Protein AF-A0A6L5XZ09-F1 (afdb_monomer_lite)

Sequence (212 aa):
MKIEKLRIGKTYYLPQRGCPTSYTSGVLVEIVSKNKVILENKKGNRFSCNTNKLHKSPDKAVRGRKAQERVRHEMNVKKQKDRENLVDKGVQDKIKKLGHSTFATIEQNKYMVVGYKGVPQPRFDTLEELDKWADDELIKLEARRDEIRSKGYKYLKIEGKDGKITYYQNLNFIFTKFKIRCKSFKGDISEIPENELLNRNDVPEMKIEIAR

Foldseek 3Di:
DFPVPDDAQAKKKAQDVPHLLFIAIFGFHADPDRFKTWGAHPVRDIDMGTPVRIDNAGLVRHDDDVSSVVRVVVVVVVVLVVFQVQADPVLQVLQVLLADVWGWGADPCWIWIPPRFQDDIDTHNDNVVSSVVSVVSNVVVVVLVVVCVVLVQQKEWEQDPVRDIFMWGWDDQPSVNLETETEGDDDDPVPRDPSNYDYCSSSGRHDYHYDD

pLDDT: mean 91.24, std 4.76, range [66.75, 98.06]

Organism: NCBI:txid2606634

Structure (mmCIF, N/CA/C/O backbone):
data_AF-A0A6L5XZ09-F1
#
_entry.id   AF-A0A6L5XZ09-F1
#
loop_
_atom_site.group_PDB
_atom_site.id
_atom_site.type_symbol
_atom_site.label_atom_id
_atom_site.label_alt_id
_atom_site.label_comp_id
_atom_site.label_asym_id
_atom_site.label_entity_id
_atom_site.label_seq_id
_atom_site.pdbx_PDB_ins_code
_atom_site.Cartn_x
_atom_site.Cartn_y
_atom_site.Cartn_z
_atom_site.occupancy
_atom_site.B_iso_or_equiv
_atom_site.auth_seq_id
_atom_site.auth_comp_id
_atom_site.auth_asym_id
_atom_site.auth_atom_id
_atom_site.pdbx_PDB_model_num
ATOM 1 N N . MET A 1 1 ? -5.634 -7.718 32.226 1.00 73.31 1 MET A N 1
ATOM 2 C CA . MET A 1 1 ? -4.988 -6.385 32.309 1.00 73.31 1 MET A CA 1
ATOM 3 C C . MET A 1 1 ? -5.370 -5.742 33.642 1.00 73.31 1 MET A C 1
ATOM 5 O O . MET A 1 1 ? -6.480 -5.990 34.086 1.00 73.31 1 MET A O 1
ATOM 9 N N . LYS A 1 2 ? -4.496 -4.957 34.298 1.00 75.06 2 LYS A N 1
ATOM 10 C CA . LYS A 1 2 ? -4.858 -4.268 35.558 1.00 75.06 2 LYS A CA 1
ATOM 11 C C . LYS A 1 2 ? -5.943 -3.207 35.316 1.00 75.06 2 LYS A C 1
ATOM 13 O O . LYS A 1 2 ? -5.891 -2.526 34.290 1.00 75.06 2 LYS A O 1
ATOM 18 N N . ILE A 1 3 ? -6.873 -3.060 36.262 1.00 76.56 3 ILE A N 1
ATOM 19 C CA . ILE A 1 3 ? -8.030 -2.151 36.167 1.00 76.56 3 ILE A CA 1
ATOM 20 C C . ILE A 1 3 ? -7.626 -0.681 36.018 1.00 76.56 3 ILE A C 1
ATOM 22 O O . ILE A 1 3 ? -8.207 0.031 35.215 1.00 76.56 3 ILE A O 1
ATOM 26 N N . GLU A 1 4 ? -6.538 -0.270 36.669 1.00 77.69 4 GLU A N 1
ATOM 27 C CA . GLU A 1 4 ? -5.952 1.081 36.599 1.00 77.69 4 GLU A CA 1
ATOM 28 C C . GLU A 1 4 ? -5.556 1.501 35.173 1.00 77.69 4 GLU A C 1
ATOM 30 O O . GLU A 1 4 ? -5.398 2.678 34.869 1.00 77.69 4 GLU A O 1
ATOM 35 N N . LYS A 1 5 ? -5.369 0.529 34.270 1.00 84.56 5 LYS A N 1
ATOM 36 C CA . LYS A 1 5 ? -5.011 0.772 32.865 1.00 84.56 5 LYS A CA 1
ATOM 37 C C . LYS A 1 5 ? -6.235 0.837 31.945 1.00 84.56 5 LYS A C 1
ATOM 39 O O . LYS A 1 5 ? -6.060 1.008 30.731 1.00 84.56 5 LYS A O 1
ATOM 44 N N . LEU A 1 6 ? -7.439 0.642 32.485 1.00 87.88 6 LEU A N 1
ATOM 45 C CA . LEU A 1 6 ? -8.697 0.740 31.757 1.00 87.88 6 LEU A CA 1
ATOM 46 C C . LEU A 1 6 ? -9.181 2.191 31.714 1.00 87.88 6 LEU A C 1
ATOM 48 O O . LEU A 1 6 ? -9.042 2.933 32.678 1.00 87.88 6 LEU A O 1
ATOM 52 N N . ARG A 1 7 ? -9.734 2.600 30.572 1.00 91.88 7 ARG A N 1
ATOM 53 C CA . ARG A 1 7 ? -10.317 3.927 30.362 1.00 91.88 7 ARG A CA 1
ATOM 54 C C . ARG A 1 7 ? -11.667 3.766 29.677 1.00 91.88 7 ARG A C 1
ATOM 56 O O . ARG A 1 7 ? -11.739 3.126 28.626 1.00 91.88 7 ARG A O 1
ATOM 63 N N . ILE A 1 8 ? -12.711 4.332 30.277 1.00 93.19 8 ILE A N 1
ATOM 64 C CA . ILE A 1 8 ? -14.055 4.374 29.687 1.00 93.19 8 ILE A CA 1
ATOM 65 C C . ILE A 1 8 ? -13.981 5.096 28.332 1.00 93.19 8 ILE A C 1
ATOM 67 O O . ILE A 1 8 ? -13.147 5.981 28.128 1.00 93.19 8 ILE A O 1
ATOM 71 N N . GLY A 1 9 ? -14.777 4.643 27.365 1.00 91.69 9 GLY A N 1
ATOM 72 C CA . GLY A 1 9 ? -14.780 5.150 25.991 1.00 91.69 9 GLY A CA 1
ATOM 73 C C . GLY A 1 9 ? -13.663 4.595 25.096 1.00 91.69 9 GLY A C 1
ATOM 74 O O . GLY A 1 9 ? -13.640 4.877 23.900 1.00 91.69 9 GLY A O 1
ATOM 75 N N . LYS A 1 10 ? -12.733 3.779 25.618 1.00 94.62 10 LYS A N 1
ATOM 76 C CA . LYS A 1 10 ? -11.718 3.096 24.794 1.00 94.62 10 LYS A CA 1
ATOM 77 C C . LYS A 1 10 ? -12.172 1.704 24.364 1.00 94.62 10 LYS A C 1
ATOM 79 O O . LYS A 1 10 ? -12.855 0.994 25.098 1.00 94.62 10 LYS A O 1
ATOM 84 N N . THR A 1 11 ? -11.744 1.300 23.169 1.00 94.25 11 THR A N 1
ATOM 85 C CA . THR A 1 11 ? -11.977 -0.047 22.636 1.00 94.25 11 THR A CA 1
ATOM 86 C C . THR A 1 11 ? -10.987 -1.046 23.223 1.00 94.25 11 THR A C 1
ATOM 88 O O . THR A 1 11 ? -9.775 -0.819 23.199 1.00 94.25 11 THR A O 1
ATOM 91 N N . TYR A 1 12 ? -11.504 -2.180 23.687 1.00 95.06 12 TYR A N 1
ATOM 92 C CA . TYR A 1 12 ? -10.720 -3.320 24.151 1.00 95.06 12 TYR A CA 1
ATOM 93 C C . TYR A 1 12 ? -11.085 -4.587 23.384 1.00 95.06 12 TYR A C 1
ATOM 95 O O . TYR A 1 12 ? -12.175 -4.703 22.818 1.00 95.06 12 TYR A O 1
ATOM 103 N N . TYR A 1 13 ? -10.148 -5.532 23.376 1.00 94.44 13 TYR A N 1
ATOM 104 C CA . TYR A 1 13 ? -10.223 -6.776 22.617 1.00 94.44 13 TYR A CA 1
ATOM 105 C C . TYR A 1 13 ? -10.093 -7.977 23.545 1.00 94.44 13 TYR A C 1
ATOM 107 O O . TYR A 1 13 ? -9.345 -7.931 24.521 1.00 94.44 13 TYR A O 1
ATOM 115 N N . LEU A 1 14 ? -10.799 -9.056 23.232 1.00 93.25 14 LEU A N 1
ATOM 116 C CA . LEU A 1 14 ? -10.765 -10.309 23.981 1.00 93.25 14 LEU A CA 1
ATOM 117 C C . LEU A 1 14 ? -10.907 -11.505 23.028 1.00 93.25 14 LEU A C 1
ATOM 119 O O . LEU A 1 14 ? -11.487 -11.337 21.953 1.00 93.25 14 LEU A O 1
ATOM 123 N N . PRO A 1 15 ? -10.419 -12.701 23.400 1.00 91.81 15 PRO A N 1
ATOM 124 C CA . PRO A 1 15 ? -10.632 -13.900 22.599 1.00 91.81 15 PRO A CA 1
ATOM 125 C C . PRO A 1 15 ? -12.125 -14.165 22.38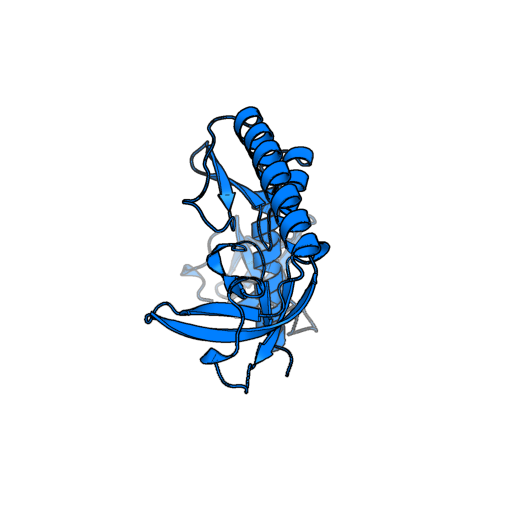7 1.00 91.81 15 PRO A C 1
ATOM 127 O O . PRO A 1 15 ? -12.922 -14.052 23.326 1.00 91.81 15 PRO A O 1
ATOM 130 N N . GLN A 1 16 ? -12.507 -14.555 21.172 1.00 90.88 16 GLN A N 1
ATOM 131 C CA . GLN A 1 16 ? -13.881 -14.955 20.889 1.00 90.88 16 GLN A CA 1
ATOM 132 C C . GLN A 1 16 ? -14.208 -16.255 21.641 1.00 90.88 16 GLN A C 1
ATOM 134 O O . GLN A 1 16 ? -13.414 -17.201 21.675 1.00 90.88 16 GLN A O 1
ATOM 139 N N . ARG A 1 17 ? -15.392 -16.322 22.260 1.00 85.75 17 ARG A N 1
ATOM 140 C CA . ARG A 1 17 ? -15.837 -17.519 22.991 1.00 85.75 17 ARG A CA 1
ATOM 141 C C . ARG A 1 17 ? -15.855 -18.725 22.043 1.00 85.75 17 ARG A C 1
ATOM 143 O O . ARG A 1 17 ? -16.433 -18.644 20.968 1.00 85.75 17 ARG A O 1
ATOM 150 N N . GLY A 1 18 ? -15.199 -19.817 22.439 1.00 85.44 18 GLY A N 1
ATOM 151 C CA . GLY A 1 18 ? -15.094 -21.040 21.632 1.00 85.44 18 GLY A CA 1
ATOM 152 C C . GLY A 1 18 ? -14.091 -20.981 20.471 1.00 85.44 18 GLY A C 1
ATOM 153 O O . GLY A 1 18 ? -13.805 -22.015 19.884 1.00 85.44 18 GLY A O 1
ATOM 154 N N . CYS A 1 19 ? -13.504 -19.818 20.162 1.00 88.06 19 CYS A N 1
ATOM 155 C CA . CYS A 1 19 ? -12.543 -19.664 19.069 1.00 88.06 19 CYS A CA 1
ATOM 156 C C . CYS A 1 19 ? -11.356 -18.789 19.510 1.00 88.06 19 CYS A C 1
ATOM 158 O O . CYS A 1 19 ? -11.344 -17.579 19.271 1.00 88.06 19 CYS A O 1
ATOM 160 N N . PRO A 1 20 ? -10.324 -19.372 20.152 1.00 86.12 20 PRO A N 1
ATOM 161 C CA . PRO A 1 20 ? -9.197 -18.610 20.693 1.00 86.12 20 PRO A CA 1
ATOM 162 C C . PRO A 1 20 ? -8.297 -18.002 19.606 1.00 86.12 20 PRO A C 1
ATOM 164 O O . PRO A 1 20 ? -7.438 -17.181 19.910 1.00 86.12 20 PRO A O 1
ATOM 167 N N . THR A 1 21 ? -8.471 -18.396 18.343 1.00 90.00 21 THR A N 1
ATOM 168 C CA . THR A 1 21 ? -7.776 -17.828 17.178 1.00 90.00 21 THR A CA 1
ATOM 169 C C . THR A 1 21 ? -8.488 -16.606 16.589 1.00 90.00 21 THR A C 1
ATOM 171 O O . THR A 1 21 ? -8.010 -16.050 15.601 1.00 90.00 21 THR A O 1
ATOM 174 N N . SER A 1 22 ? -9.629 -16.210 17.154 1.00 91.06 22 SER A N 1
ATOM 175 C CA . SER A 1 22 ? -10.426 -15.045 16.763 1.00 91.06 22 SER A CA 1
ATOM 176 C C . SER A 1 22 ? -10.633 -14.121 17.964 1.00 91.06 22 SER A C 1
ATOM 178 O O . SER A 1 22 ? -10.393 -14.509 19.112 1.00 91.06 22 SER A O 1
ATOM 180 N N . TYR A 1 23 ? -11.064 -12.890 17.711 1.00 93.50 23 TYR A N 1
ATOM 181 C CA . TYR A 1 23 ? -11.281 -11.888 18.746 1.00 93.50 23 TYR A CA 1
ATOM 182 C C . TYR A 1 23 ? -12.639 -11.201 18.605 1.00 93.50 23 TYR A C 1
ATOM 184 O O . TYR A 1 23 ? -13.186 -11.051 17.515 1.00 93.50 23 TYR A O 1
ATOM 192 N N . THR A 1 24 ? -13.139 -10.718 19.735 1.00 92.88 24 THR A N 1
ATOM 193 C CA . THR A 1 24 ? -14.254 -9.776 19.825 1.00 92.88 24 THR A CA 1
ATOM 194 C C . THR A 1 24 ? -13.721 -8.442 20.337 1.00 92.88 24 THR A C 1
ATOM 196 O O . THR A 1 24 ? -12.709 -8.389 21.040 1.00 92.88 24 THR A O 1
ATOM 199 N N . SER A 1 25 ? -14.395 -7.349 19.986 1.00 93.88 25 SER A N 1
ATOM 200 C CA . SER A 1 25 ? -14.074 -6.004 20.463 1.00 93.88 25 SER A CA 1
ATOM 201 C C . SER A 1 25 ? -15.305 -5.298 21.011 1.00 93.88 25 SER A C 1
ATOM 203 O O . SER A 1 25 ? -16.402 -5.489 20.482 1.00 93.88 25 SER A O 1
ATOM 205 N N . GLY A 1 26 ? -15.107 -4.413 21.981 1.00 94.94 26 GLY A N 1
ATOM 206 C CA . GLY A 1 26 ? -16.141 -3.489 22.436 1.00 94.94 26 GLY A CA 1
ATOM 207 C C . GLY A 1 26 ? -15.555 -2.251 23.104 1.00 94.94 26 GLY A C 1
ATOM 208 O O . GLY A 1 26 ? -14.392 -2.250 23.517 1.00 94.94 26 GLY A O 1
ATOM 209 N N . VAL A 1 27 ? -16.347 -1.185 23.163 1.00 96.56 27 VAL A N 1
ATOM 210 C CA . VAL A 1 27 ? -16.020 0.044 23.890 1.00 96.56 27 VAL A CA 1
ATOM 211 C C . VAL A 1 27 ? -16.327 -0.179 25.365 1.00 96.56 27 VAL A C 1
ATOM 213 O O . VAL A 1 27 ? -17.399 -0.671 25.701 1.00 96.56 27 VAL A O 1
ATOM 216 N N . LEU A 1 28 ? -15.383 0.144 26.248 1.00 95.50 28 LEU A N 1
ATOM 217 C CA . LEU A 1 28 ? -15.609 0.067 27.688 1.00 95.50 28 LEU A CA 1
ATOM 218 C C . LEU A 1 28 ? -16.594 1.149 28.118 1.00 95.50 28 LEU A C 1
ATOM 220 O O . LEU A 1 28 ? -16.276 2.330 28.000 1.00 95.50 28 LEU A O 1
ATOM 224 N N . VAL A 1 29 ? -17.749 0.733 28.634 1.00 96.00 29 VAL A N 1
ATOM 225 C CA . VAL A 1 29 ? -18.803 1.644 29.106 1.00 96.00 29 VAL A CA 1
ATOM 226 C C . VAL A 1 29 ? -18.870 1.705 30.626 1.00 96.00 29 VAL A C 1
ATOM 228 O O . VAL A 1 29 ? -19.149 2.761 31.177 1.00 96.00 29 VAL A O 1
ATOM 231 N N . GLU A 1 30 ? -18.552 0.604 31.312 1.00 94.06 30 GLU A N 1
ATOM 232 C CA . GLU A 1 30 ? -18.713 0.525 32.763 1.00 94.06 30 GLU A CA 1
ATOM 233 C C . GLU A 1 30 ? -17.690 -0.415 33.406 1.00 94.06 30 GLU A C 1
ATOM 235 O O . GLU A 1 30 ? -17.367 -1.486 32.876 1.00 94.06 30 GLU A O 1
ATOM 240 N N . ILE A 1 31 ? -17.209 -0.026 34.587 1.00 92.38 31 ILE A N 1
ATOM 241 C CA . ILE A 1 31 ? -16.363 -0.846 35.449 1.00 92.38 31 ILE A CA 1
ATOM 242 C C . ILE A 1 31 ? -17.191 -1.282 36.658 1.00 92.38 31 ILE A C 1
ATOM 244 O O . ILE A 1 31 ? -17.400 -0.504 37.579 1.00 92.38 31 ILE A O 1
ATOM 248 N N . V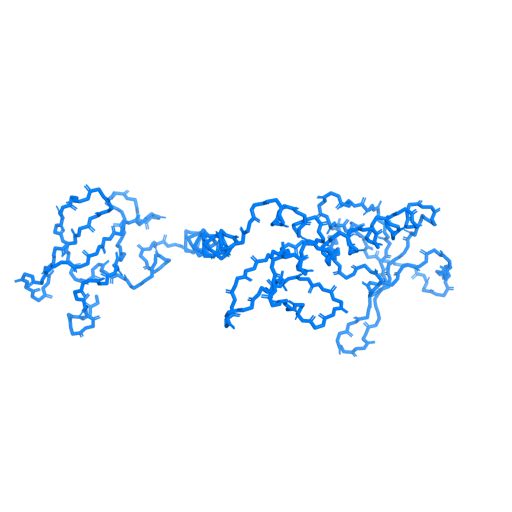AL A 1 32 ? -17.639 -2.538 36.652 1.00 91.25 32 VAL A N 1
ATOM 249 C CA . VAL A 1 32 ? -18.542 -3.085 37.680 1.00 91.25 32 VAL A CA 1
ATOM 250 C C . VAL A 1 32 ? -17.768 -3.512 38.928 1.00 91.25 32 VAL A C 1
ATOM 252 O O . VAL A 1 32 ? -18.225 -3.341 40.051 1.00 91.25 32 VAL A O 1
ATOM 255 N N . SER A 1 33 ? -16.591 -4.118 38.751 1.00 88.38 33 SER A N 1
ATOM 256 C CA . SER A 1 33 ? -15.723 -4.531 39.858 1.00 88.38 33 SER A CA 1
ATOM 257 C C . SER A 1 33 ? -14.274 -4.708 39.403 1.00 88.38 33 SER A C 1
ATOM 259 O O . SER A 1 33 ? -13.974 -4.642 38.209 1.00 88.38 33 SER A O 1
ATOM 261 N N . LYS A 1 34 ? -13.366 -5.028 40.343 1.00 84.62 34 LYS A N 1
ATOM 262 C CA . LYS A 1 34 ? -11.941 -5.314 40.060 1.00 84.62 34 LYS A CA 1
ATOM 263 C C . LYS A 1 34 ? -11.733 -6.289 38.891 1.00 84.62 34 LYS A C 1
ATOM 265 O O . LYS A 1 34 ? -10.799 -6.131 38.102 1.00 84.62 34 LYS A O 1
ATOM 270 N N . ASN A 1 35 ? -12.630 -7.266 38.760 1.00 87.19 35 ASN A N 1
ATOM 271 C CA . ASN A 1 35 ? -12.520 -8.345 37.784 1.00 87.19 35 ASN A CA 1
ATOM 272 C C . ASN A 1 35 ? -13.622 -8.341 36.721 1.00 87.19 35 ASN A C 1
ATOM 274 O O . ASN A 1 35 ? -13.618 -9.236 35.881 1.00 87.19 35 ASN A O 1
ATOM 278 N N . LYS A 1 36 ? -14.558 -7.384 36.725 1.00 92.00 36 LYS A N 1
ATOM 279 C CA . LYS A 1 36 ? -15.730 -7.400 35.838 1.00 92.00 36 LYS A CA 1
ATOM 280 C C . LYS A 1 36 ? -15.994 -6.021 35.248 1.00 92.00 36 LYS A C 1
ATOM 282 O O . LYS A 1 36 ? -16.070 -5.032 35.967 1.00 92.00 36 LYS A O 1
ATOM 287 N N . VAL A 1 37 ? -16.174 -5.977 33.933 1.00 94.12 37 VAL A N 1
ATOM 288 C CA . VAL A 1 37 ? -16.527 -4.761 33.191 1.00 94.12 37 VAL A CA 1
ATOM 289 C C . VAL A 1 37 ? -17.636 -5.045 32.187 1.00 94.12 37 VAL A C 1
ATOM 291 O O . VAL A 1 37 ? -17.875 -6.210 31.842 1.00 94.12 37 VAL A O 1
ATOM 294 N N . ILE A 1 38 ? -18.279 -3.984 31.707 1.00 95.31 38 ILE A N 1
ATOM 295 C CA . ILE A 1 38 ? -19.245 -4.026 30.611 1.00 95.31 38 ILE A CA 1
ATOM 296 C C . ILE A 1 38 ? -18.627 -3.363 29.382 1.00 95.31 38 ILE A C 1
ATOM 298 O O . ILE A 1 38 ? -18.141 -2.231 29.441 1.00 95.31 38 ILE A O 1
ATOM 302 N N . LEU A 1 39 ? -18.645 -4.089 28.267 1.00 95.75 39 LEU A N 1
ATOM 303 C CA . LEU A 1 39 ? -18.287 -3.570 26.955 1.00 95.75 39 LEU A CA 1
ATOM 304 C C . LEU A 1 39 ? -19.538 -3.461 26.085 1.00 95.75 39 LEU A C 1
ATOM 306 O O . LEU A 1 39 ? -20.433 -4.299 26.175 1.00 95.75 39 LEU A O 1
ATOM 310 N N . GLU A 1 40 ? -19.555 -2.479 25.196 1.00 96.25 40 GLU A N 1
ATOM 311 C CA . GLU A 1 40 ? -20.581 -2.319 24.170 1.00 96.25 40 GLU A CA 1
ATOM 312 C C . GLU A 1 40 ? -19.990 -2.626 22.790 1.00 96.25 40 GLU A C 1
ATOM 314 O O . GLU A 1 40 ? -18.915 -2.134 22.429 1.00 96.25 40 GLU A O 1
ATOM 319 N N . ASN A 1 41 ? -20.641 -3.506 22.027 1.00 93.62 41 ASN A N 1
ATOM 320 C CA . ASN A 1 41 ? -20.202 -3.827 20.670 1.00 93.62 41 ASN A CA 1
ATOM 321 C C . ASN A 1 41 ? -20.723 -2.794 19.652 1.00 93.62 41 ASN A C 1
ATOM 323 O O . ASN A 1 41 ? -21.548 -1.943 19.958 1.00 93.62 41 ASN A O 1
ATOM 327 N N . LYS A 1 42 ? -20.293 -2.910 18.391 1.00 87.88 42 LYS A N 1
ATOM 328 C CA . LYS A 1 42 ? -20.745 -2.017 17.307 1.00 87.88 42 LYS A CA 1
ATOM 329 C C . LYS A 1 42 ? -22.252 -2.053 17.016 1.00 87.88 42 LYS A C 1
ATOM 331 O O . LYS A 1 42 ? -22.732 -1.182 16.308 1.00 87.88 42 LYS A O 1
ATOM 336 N N . LYS A 1 43 ? -22.969 -3.075 17.492 1.00 90.88 43 LYS A N 1
ATOM 337 C CA . LYS A 1 43 ? -24.425 -3.210 17.343 1.00 90.88 43 LYS A CA 1
ATOM 338 C C . LYS A 1 43 ? -25.191 -2.591 18.523 1.00 90.88 43 LYS A C 1
ATOM 340 O O . LYS A 1 43 ? -26.401 -2.740 18.575 1.00 90.88 43 LYS A O 1
ATOM 345 N N . GLY A 1 44 ? -24.500 -1.971 19.485 1.00 91.19 44 GLY A N 1
ATOM 346 C CA . GLY A 1 44 ? -25.099 -1.435 20.712 1.00 91.19 44 GLY A CA 1
ATOM 347 C C . GLY A 1 44 ? -25.357 -2.484 21.800 1.00 91.19 44 GLY A C 1
ATOM 348 O O . GLY A 1 44 ? -25.841 -2.149 22.877 1.00 91.19 44 GLY A O 1
ATOM 349 N N . ASN A 1 45 ? -25.012 -3.759 21.577 1.00 94.25 45 ASN A N 1
ATOM 350 C CA . ASN A 1 45 ? -25.238 -4.790 22.588 1.00 94.25 45 ASN A CA 1
ATOM 351 C C . ASN A 1 45 ? -24.160 -4.715 23.666 1.00 94.25 45 ASN A C 1
ATOM 353 O O . ASN A 1 45 ? -22.958 -4.807 23.377 1.00 94.25 45 ASN A O 1
ATOM 357 N N . ARG A 1 46 ? -24.611 -4.643 24.917 1.00 95.25 46 ARG A N 1
ATOM 358 C CA . ARG A 1 46 ? -23.757 -4.683 26.102 1.00 95.25 46 ARG A CA 1
ATOM 359 C C . ARG A 1 46 ? -23.500 -6.118 26.531 1.00 95.25 46 ARG A C 1
ATOM 361 O O . ARG A 1 46 ? -24.406 -6.946 26.565 1.00 95.25 46 ARG A O 1
ATOM 368 N N . PHE A 1 47 ? -22.255 -6.420 26.873 1.00 93.25 47 PHE A N 1
ATOM 369 C CA . PHE A 1 47 ? -21.863 -7.732 27.368 1.00 93.25 47 PHE A CA 1
ATOM 370 C C . PHE A 1 47 ? -20.822 -7.601 28.473 1.00 93.25 47 PHE A C 1
ATOM 372 O O . PHE A 1 47 ? -19.947 -6.734 28.444 1.00 93.25 47 PHE A O 1
ATOM 379 N N . SER A 1 48 ? -20.918 -8.484 29.465 1.00 93.06 48 SER A N 1
ATOM 380 C CA . SER A 1 48 ? -19.975 -8.503 30.575 1.00 93.06 48 SER A CA 1
ATOM 381 C C . SER A 1 48 ? -18.763 -9.376 30.268 1.00 93.06 48 SER A C 1
ATOM 383 O O . SER A 1 48 ? -18.888 -10.466 29.705 1.00 93.06 48 SER A O 1
ATOM 385 N N . CYS A 1 49 ? -17.579 -8.923 30.676 1.00 90.88 49 CYS A N 1
ATOM 386 C CA . CYS A 1 49 ? -16.355 -9.705 30.563 1.00 90.88 49 CYS A CA 1
ATOM 387 C C . CYS A 1 49 ? -15.389 -9.468 31.726 1.00 90.88 49 CYS A C 1
ATOM 389 O O . CYS A 1 49 ? -15.465 -8.467 32.442 1.00 90.88 49 CYS A O 1
ATOM 391 N N . ASN A 1 50 ? -14.449 -10.403 31.888 1.00 90.88 50 ASN A N 1
ATOM 392 C CA . ASN A 1 50 ? -13.424 -10.320 32.918 1.00 90.88 50 ASN A CA 1
ATOM 393 C C . ASN A 1 50 ? -12.252 -9.427 32.471 1.00 90.88 50 ASN A C 1
ATOM 395 O O . ASN A 1 50 ? -11.727 -9.606 31.369 1.00 90.88 50 ASN A O 1
ATOM 399 N N . THR A 1 51 ? -11.801 -8.520 33.341 1.00 89.12 51 THR A N 1
ATOM 400 C CA . THR A 1 51 ? -10.685 -7.582 33.087 1.00 89.12 51 THR A CA 1
ATOM 401 C C . THR A 1 51 ? -9.376 -8.288 32.717 1.00 89.12 51 THR A C 1
ATOM 403 O O . THR A 1 51 ? -8.555 -7.757 31.957 1.00 89.12 51 THR A O 1
ATOM 406 N N . ASN A 1 52 ? -9.174 -9.523 33.184 1.00 87.94 52 ASN A N 1
ATOM 407 C CA . ASN A 1 52 ? -7.984 -10.318 32.887 1.00 87.94 52 ASN A CA 1
ATOM 408 C C . ASN A 1 52 ? -7.900 -10.770 31.429 1.00 87.94 52 ASN A C 1
ATOM 410 O O . ASN A 1 52 ? -6.793 -10.927 30.923 1.00 87.94 52 ASN A O 1
ATOM 414 N N . LYS A 1 53 ? -9.039 -10.889 30.738 1.00 88.88 53 LYS A N 1
ATOM 415 C CA . LYS A 1 53 ? -9.113 -11.312 29.330 1.00 88.88 53 LYS A CA 1
ATOM 416 C C . LYS A 1 53 ? -9.009 -10.153 28.335 1.00 88.88 53 LYS A C 1
ATOM 418 O O . LYS A 1 53 ? -9.085 -10.383 27.133 1.00 88.88 53 LYS A O 1
ATOM 423 N N . LEU A 1 54 ? -8.881 -8.918 28.823 1.00 92.50 54 LEU A N 1
ATOM 424 C CA . LEU A 1 54 ? -8.811 -7.730 27.980 1.00 92.50 54 LEU A CA 1
ATOM 425 C C . LEU A 1 54 ? -7.395 -7.437 27.500 1.00 92.50 54 LEU A C 1
ATOM 427 O O . LEU A 1 54 ? -6.432 -7.440 28.273 1.00 92.50 54 LEU A O 1
ATOM 431 N N . HIS A 1 55 ? -7.318 -7.061 26.231 1.00 92.69 55 HIS A N 1
ATOM 432 C CA . HIS A 1 55 ? -6.118 -6.635 25.536 1.00 92.69 55 HIS A CA 1
ATOM 433 C C . HIS A 1 55 ? -6.355 -5.285 24.853 1.00 92.69 55 HIS A C 1
ATOM 435 O O . HIS A 1 55 ? -7.470 -4.953 24.448 1.00 92.69 55 HIS A O 1
ATOM 441 N N . LYS A 1 56 ? -5.285 -4.494 24.717 1.00 91.00 56 LYS A N 1
ATOM 442 C CA . LYS A 1 56 ? -5.319 -3.193 24.025 1.00 91.00 56 LYS A CA 1
ATOM 443 C C . LYS A 1 56 ? -5.261 -3.319 22.503 1.00 91.00 56 LYS A C 1
ATOM 445 O O . LYS A 1 56 ? -5.594 -2.365 21.809 1.00 91.00 56 LYS A O 1
ATOM 450 N N . SER A 1 57 ? -4.831 -4.470 21.991 1.00 90.44 57 SER A N 1
ATOM 451 C CA . SER A 1 57 ? -4.745 -4.733 20.560 1.00 90.44 57 SER A CA 1
ATOM 452 C C . SER A 1 57 ? -5.374 -6.085 20.200 1.00 90.44 57 SER A C 1
ATOM 454 O O . SER A 1 57 ? -5.307 -7.021 21.004 1.00 90.44 57 SER A O 1
ATOM 456 N N . PRO A 1 58 ? -5.963 -6.201 18.996 1.00 91.75 58 PRO A N 1
ATOM 457 C CA . PRO A 1 58 ? -6.577 -7.438 18.517 1.00 91.75 58 PRO A CA 1
ATOM 458 C C . PRO A 1 58 ? -5.619 -8.630 18.470 1.00 91.75 58 PRO A C 1
ATOM 460 O O . PRO A 1 58 ? -5.970 -9.733 18.875 1.00 91.75 58 PRO A O 1
ATOM 463 N N . ASP A 1 59 ? -4.380 -8.413 18.019 1.00 91.62 59 ASP A N 1
ATOM 464 C CA . ASP A 1 59 ? -3.383 -9.477 17.865 1.00 91.62 59 ASP A CA 1
ATOM 465 C C . ASP A 1 59 ? -2.981 -10.089 19.210 1.00 91.62 59 ASP A C 1
ATOM 467 O O . ASP A 1 59 ? -2.636 -11.261 19.287 1.00 91.62 59 ASP A O 1
ATOM 471 N N . LYS A 1 60 ? -3.061 -9.321 20.299 1.00 92.00 60 LYS A N 1
ATOM 472 C CA . LYS A 1 60 ? -2.792 -9.826 21.648 1.00 92.00 60 LYS A CA 1
ATOM 473 C C . LYS A 1 60 ? -3.968 -10.605 22.228 1.00 92.00 60 LYS A C 1
ATOM 475 O O . LYS A 1 60 ? -3.755 -11.366 23.165 1.00 92.00 60 LYS A O 1
ATOM 480 N N . ALA A 1 61 ? -5.167 -10.426 21.677 1.00 92.38 61 ALA A N 1
ATOM 481 C CA . ALA A 1 61 ? -6.374 -11.121 22.102 1.00 92.38 61 ALA A CA 1
ATOM 482 C C . ALA A 1 61 ? -6.518 -12.523 21.492 1.00 92.38 61 ALA A C 1
ATOM 484 O O . ALA A 1 61 ? -7.373 -13.282 21.937 1.00 92.38 61 ALA A O 1
ATOM 485 N N . VAL A 1 62 ? -5.699 -12.884 20.498 1.00 94.19 62 VAL A N 1
ATOM 486 C CA . VAL A 1 62 ? -5.732 -14.207 19.859 1.00 94.19 62 VAL A CA 1
ATOM 487 C C . VAL A 1 62 ? -4.546 -15.081 20.272 1.00 94.19 62 VAL A C 1
ATOM 489 O O . VAL A 1 62 ? -3.429 -14.607 20.514 1.00 94.19 62 VAL A O 1
ATOM 492 N N . ARG A 1 63 ? -4.779 -16.394 20.322 1.00 90.62 63 ARG A N 1
ATOM 493 C CA . ARG A 1 63 ? -3.777 -17.416 20.639 1.00 90.62 63 ARG A CA 1
ATOM 494 C C . ARG A 1 63 ? -3.190 -18.016 19.360 1.00 90.62 63 ARG A C 1
ATOM 496 O O . ARG A 1 63 ? -3.919 -18.400 18.450 1.00 90.62 63 ARG A O 1
ATOM 503 N N . GLY A 1 64 ? -1.866 -18.165 19.342 1.00 92.88 64 GLY A N 1
ATOM 504 C CA . GLY A 1 64 ? -1.120 -18.837 18.275 1.00 92.88 64 GLY A CA 1
ATOM 505 C C . GLY A 1 64 ? -0.531 -17.875 17.244 1.00 92.88 64 GLY A C 1
ATOM 506 O O . GLY A 1 64 ? -1.196 -16.957 16.770 1.00 92.88 64 GLY A O 1
ATOM 507 N N . ARG A 1 65 ? 0.732 -18.110 16.868 1.00 92.75 65 ARG A N 1
ATOM 508 C CA . ARG A 1 65 ? 1.529 -17.205 16.023 1.00 92.75 65 ARG A CA 1
ATOM 509 C C . ARG A 1 65 ? 0.854 -16.864 14.690 1.00 92.75 65 ARG A C 1
ATOM 511 O O . ARG A 1 65 ? 0.719 -15.689 14.367 1.00 92.75 65 ARG A O 1
ATOM 518 N N . LYS A 1 66 ? 0.350 -17.872 13.969 1.00 92.81 66 LYS A N 1
ATOM 519 C CA . LYS A 1 66 ? -0.340 -17.678 12.679 1.00 92.81 66 LYS A CA 1
ATOM 520 C C . LYS A 1 66 ? -1.576 -16.775 12.802 1.00 92.81 66 LYS A C 1
ATOM 522 O O . LYS A 1 66 ? -1.814 -15.933 11.944 1.00 92.81 66 LYS A O 1
ATOM 527 N N . ALA A 1 67 ? -2.354 -16.923 13.878 1.00 91.62 67 ALA A N 1
ATOM 528 C CA . ALA A 1 67 ? -3.529 -16.086 14.116 1.00 91.62 67 ALA A CA 1
ATOM 529 C C . ALA A 1 67 ? -3.130 -14.637 14.435 1.00 91.62 67 ALA A C 1
ATOM 531 O O . ALA A 1 67 ? -3.737 -13.707 13.914 1.00 91.62 67 ALA A O 1
ATOM 532 N N . GLN A 1 68 ? -2.079 -14.443 15.237 1.00 93.75 68 GLN A N 1
ATOM 533 C CA . GLN A 1 68 ? -1.555 -13.111 15.555 1.00 93.75 68 GLN A CA 1
ATOM 534 C C . GLN A 1 68 ? -1.054 -12.387 14.302 1.00 93.75 68 GLN A C 1
ATOM 536 O O . GLN A 1 68 ? -1.360 -11.213 14.108 1.00 93.75 68 GLN A O 1
ATOM 541 N N . GLU A 1 69 ? -0.321 -13.086 13.433 1.00 93.94 69 GLU A N 1
ATOM 542 C CA . GLU A 1 69 ? 0.166 -12.547 12.158 1.00 93.94 69 GLU A CA 1
ATOM 543 C C . GLU A 1 69 ? -0.992 -12.146 11.233 1.00 93.94 69 GLU A C 1
ATOM 545 O O . GLU A 1 69 ? -1.001 -11.024 10.724 1.00 93.94 69 GLU A O 1
ATOM 550 N N . ARG A 1 70 ? -2.015 -13.003 11.094 1.00 94.06 70 ARG A N 1
ATOM 551 C CA . ARG A 1 70 ? -3.225 -12.695 10.316 1.00 94.06 70 ARG A CA 1
ATOM 552 C C . ARG A 1 70 ? -3.928 -11.437 10.829 1.00 94.06 70 ARG A C 1
ATOM 554 O O . ARG A 1 70 ? -4.194 -10.524 10.056 1.00 94.06 70 ARG A O 1
ATOM 561 N N . VAL A 1 71 ? -4.172 -11.357 12.135 1.00 93.31 71 VAL A N 1
ATOM 562 C CA . VAL A 1 71 ? -4.874 -10.219 12.745 1.00 93.31 71 VAL A CA 1
ATOM 563 C C . VAL A 1 71 ? -4.069 -8.920 12.616 1.00 93.31 71 VAL A C 1
ATOM 565 O O . VAL A 1 71 ? -4.636 -7.859 12.359 1.00 93.31 71 VAL A O 1
ATOM 568 N N . ARG A 1 72 ? -2.735 -8.973 12.740 1.00 93.12 72 ARG A N 1
ATOM 569 C CA . ARG A 1 72 ? -1.879 -7.805 12.463 1.00 93.12 72 ARG A CA 1
ATOM 570 C C . ARG A 1 72 ? -2.012 -7.344 11.019 1.00 93.12 72 ARG A C 1
ATOM 572 O O . ARG A 1 72 ? -2.119 -6.143 10.780 1.00 93.12 72 ARG A O 1
ATOM 579 N N . HIS A 1 73 ? -2.008 -8.284 10.079 1.00 91.81 73 HIS A N 1
ATOM 580 C CA . HIS A 1 73 ? -2.170 -7.976 8.666 1.00 91.81 73 HIS A CA 1
ATOM 581 C C . HIS A 1 73 ? -3.525 -7.310 8.390 1.00 91.81 73 HIS A C 1
ATOM 583 O O . HIS A 1 73 ? -3.554 -6.222 7.823 1.00 91.81 73 HIS A O 1
ATOM 589 N N . GLU A 1 74 ? -4.625 -7.888 8.880 1.00 91.50 74 GLU A N 1
ATOM 590 C CA . GLU A 1 74 ? -5.977 -7.323 8.756 1.00 91.50 74 GLU A CA 1
ATOM 591 C C . GLU A 1 74 ? -6.061 -5.894 9.313 1.00 91.50 74 GLU A C 1
ATOM 593 O O . GLU A 1 74 ? -6.603 -4.997 8.665 1.00 91.50 74 GLU A O 1
ATOM 598 N N . MET A 1 75 ? -5.474 -5.650 10.489 1.00 89.75 75 MET A N 1
ATOM 599 C CA . MET A 1 75 ? -5.464 -4.323 11.108 1.00 89.75 75 MET A CA 1
ATOM 600 C C . MET A 1 75 ? -4.652 -3.301 10.316 1.00 89.75 75 MET A C 1
ATOM 602 O O . MET A 1 75 ? -5.052 -2.141 10.234 1.00 89.75 75 MET A O 1
ATOM 606 N N . ASN A 1 76 ? -3.528 -3.711 9.732 1.00 90.38 76 ASN A N 1
ATOM 607 C CA . ASN A 1 76 ? -2.721 -2.834 8.889 1.00 90.38 76 ASN A CA 1
ATOM 608 C C . ASN A 1 76 ? -3.448 -2.496 7.584 1.00 90.38 76 ASN A C 1
ATOM 610 O O . ASN A 1 76 ? -3.501 -1.325 7.216 1.00 90.38 76 ASN A O 1
ATOM 614 N N . VAL A 1 77 ? -4.076 -3.486 6.940 1.00 89.69 77 VAL A N 1
ATOM 615 C CA . VAL A 1 77 ? -4.894 -3.277 5.735 1.00 89.69 77 VAL A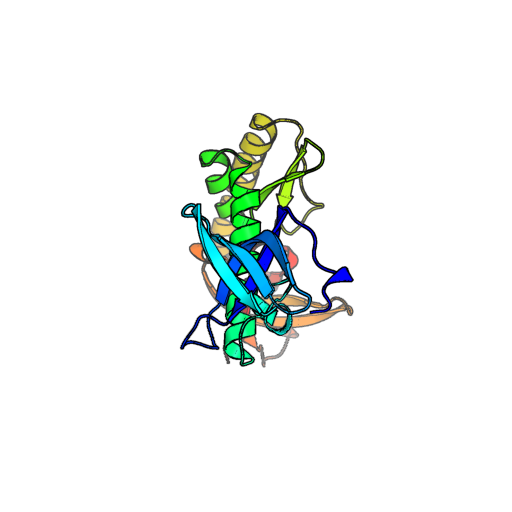 CA 1
ATOM 616 C C . VAL A 1 77 ? -6.051 -2.332 6.030 1.00 89.69 77 VAL A C 1
ATOM 618 O O . VAL A 1 77 ? -6.302 -1.409 5.261 1.00 89.69 77 VAL A O 1
ATOM 621 N N . LYS A 1 78 ? -6.739 -2.518 7.161 1.00 90.25 78 LYS A N 1
ATOM 622 C CA . LYS A 1 78 ? -7.833 -1.631 7.548 1.00 90.25 78 LYS A CA 1
ATOM 623 C C . LYS A 1 78 ? -7.354 -0.195 7.763 1.00 90.25 78 LYS A C 1
ATOM 625 O O . LYS A 1 78 ? -7.937 0.715 7.194 1.00 90.25 78 LYS A O 1
ATOM 630 N N . LYS A 1 79 ? -6.280 0.006 8.530 1.00 90.62 79 LYS A N 1
ATOM 631 C CA . LYS A 1 79 ? -5.706 1.344 8.749 1.00 90.62 79 LYS A CA 1
ATOM 632 C C . LYS A 1 79 ? -5.301 2.019 7.444 1.00 90.62 79 LYS A C 1
ATOM 634 O O . LYS A 1 79 ? -5.475 3.221 7.307 1.00 90.62 79 LYS A O 1
ATOM 639 N N . GLN A 1 80 ? -4.743 1.257 6.507 1.00 90.81 80 GLN A N 1
ATOM 640 C CA . GLN A 1 80 ? -4.409 1.778 5.190 1.00 90.81 80 GLN A CA 1
ATOM 641 C C . GLN A 1 80 ? -5.674 2.198 4.435 1.00 90.81 80 GLN A C 1
ATOM 643 O O . GLN A 1 80 ? -5.731 3.327 3.972 1.00 90.81 80 GLN A O 1
ATOM 648 N N . LYS A 1 81 ? -6.714 1.357 4.387 1.00 92.00 81 LYS A N 1
ATOM 649 C CA . LYS A 1 81 ? -7.998 1.719 3.761 1.00 92.00 81 LYS A CA 1
ATOM 650 C C . LYS A 1 81 ? -8.638 2.955 4.393 1.00 92.00 81 LYS A C 1
ATOM 652 O O . LYS A 1 81 ? -9.136 3.805 3.673 1.00 92.00 81 LYS A O 1
ATOM 657 N N . ASP A 1 82 ? -8.593 3.074 5.718 1.00 92.25 82 ASP A N 1
ATOM 658 C CA . ASP A 1 82 ? -9.117 4.246 6.426 1.00 92.25 82 ASP A CA 1
ATOM 659 C C . ASP A 1 82 ? -8.372 5.533 6.004 1.00 92.25 82 ASP A C 1
ATOM 661 O O . ASP A 1 82 ? -8.988 6.589 5.934 1.00 92.25 82 ASP A O 1
ATOM 665 N N . ARG A 1 83 ? -7.072 5.443 5.674 1.00 93.44 83 ARG A N 1
ATOM 666 C CA . ARG A 1 83 ? -6.275 6.554 5.117 1.00 93.44 83 ARG A CA 1
ATOM 667 C C . ARG A 1 83 ? -6.576 6.831 3.645 1.00 93.44 83 ARG A C 1
ATOM 669 O O . ARG A 1 83 ? -6.667 7.989 3.263 1.00 93.44 83 ARG A O 1
ATOM 676 N N . GLU A 1 84 ? -6.729 5.779 2.842 1.00 93.62 84 GLU A N 1
ATOM 677 C CA . GLU A 1 84 ? -7.088 5.874 1.418 1.00 93.62 84 GLU A CA 1
ATOM 678 C C . GLU A 1 84 ? -8.446 6.554 1.227 1.00 93.62 84 GLU A C 1
ATOM 680 O O . GLU A 1 84 ? -8.608 7.385 0.344 1.00 93.62 84 GLU A O 1
ATOM 685 N N . ASN A 1 85 ? -9.411 6.248 2.098 1.00 94.38 85 ASN A N 1
ATOM 686 C CA . ASN A 1 85 ? -10.761 6.812 2.049 1.00 94.38 85 ASN A CA 1
ATOM 687 C C . ASN A 1 85 ? -10.820 8.318 2.372 1.00 94.38 85 ASN A C 1
ATOM 689 O O . ASN A 1 85 ? -11.900 8.898 2.309 1.00 94.38 85 ASN A O 1
ATOM 693 N N . LEU A 1 86 ? -9.700 8.942 2.757 1.00 94.62 86 LEU A N 1
ATOM 694 C CA . LEU A 1 86 ? -9.612 10.394 2.943 1.00 94.62 86 LEU A CA 1
ATOM 695 C C . LEU A 1 86 ? -9.478 11.150 1.616 1.00 94.62 86 LEU A C 1
ATOM 697 O O . LEU A 1 86 ? -9.596 12.370 1.612 1.00 94.62 86 LEU A O 1
ATOM 701 N N . VAL A 1 87 ? -9.189 10.452 0.519 1.00 96.25 87 VAL A N 1
ATOM 702 C CA . VAL A 1 87 ? -8.978 11.034 -0.810 1.00 96.25 87 VAL A CA 1
ATOM 703 C C . VAL A 1 87 ? -10.080 10.552 -1.748 1.00 96.25 87 VAL A C 1
ATOM 705 O O . VAL A 1 87 ? -10.622 9.458 -1.570 1.00 96.25 87 VAL A O 1
ATOM 708 N N . ASP A 1 88 ? -10.420 11.372 -2.745 1.00 97.00 88 ASP A N 1
ATOM 709 C CA . ASP A 1 88 ? -11.382 10.999 -3.780 1.00 97.00 88 ASP A CA 1
ATOM 710 C C . ASP A 1 88 ? -11.036 9.647 -4.428 1.00 97.00 88 ASP A C 1
ATOM 712 O O . ASP A 1 88 ? -9.872 9.325 -4.690 1.00 97.00 88 ASP A O 1
ATOM 716 N N . LYS A 1 89 ? -12.072 8.848 -4.703 1.00 96.31 89 LYS A N 1
ATOM 717 C CA . LYS A 1 89 ? -11.919 7.482 -5.209 1.00 96.31 89 LYS A CA 1
ATOM 718 C C . LYS A 1 89 ? -11.291 7.447 -6.605 1.00 96.31 89 LYS A C 1
ATOM 720 O O . LYS A 1 89 ? -10.470 6.568 -6.860 1.00 96.31 89 LYS A O 1
ATOM 725 N N . GLY A 1 90 ? -11.656 8.374 -7.491 1.00 96.75 90 GLY A N 1
ATOM 726 C CA . GLY A 1 90 ? -11.121 8.443 -8.851 1.00 96.75 90 GLY A CA 1
ATOM 727 C C . GLY A 1 90 ? -9.622 8.730 -8.847 1.00 96.75 90 GLY A C 1
ATOM 728 O O . GLY A 1 90 ? -8.846 7.989 -9.457 1.00 96.75 90 GLY A O 1
ATOM 729 N N . VAL A 1 91 ? -9.205 9.726 -8.063 1.00 96.75 91 VAL A N 1
ATOM 730 C CA . VAL A 1 91 ? -7.783 10.054 -7.866 1.00 96.75 91 VAL A CA 1
ATOM 731 C C . VAL A 1 91 ? -7.045 8.885 -7.206 1.00 96.75 91 VAL A C 1
ATOM 733 O O . VAL A 1 91 ? -5.971 8.472 -7.644 1.00 96.75 91 VAL A O 1
ATOM 736 N N . GLN A 1 92 ? -7.643 8.267 -6.186 1.00 96.88 92 GLN A N 1
ATOM 737 C CA . GLN A 1 92 ? -7.061 7.124 -5.486 1.00 96.88 92 GLN A CA 1
ATOM 738 C C . GLN A 1 92 ? -6.833 5.909 -6.406 1.00 96.88 92 GLN A C 1
ATOM 740 O O . GLN A 1 92 ? -5.832 5.197 -6.244 1.00 96.88 92 GLN A O 1
ATOM 745 N N . ASP A 1 93 ? -7.729 5.671 -7.367 1.00 95.44 93 ASP A N 1
ATOM 746 C CA . ASP A 1 93 ? -7.605 4.606 -8.364 1.00 95.44 93 ASP A CA 1
ATOM 747 C C . ASP A 1 93 ? -6.488 4.901 -9.380 1.00 95.44 93 ASP A C 1
ATOM 749 O O . ASP A 1 93 ? -5.751 3.980 -9.748 1.00 95.44 93 ASP A O 1
ATOM 753 N N . LYS A 1 94 ? -6.288 6.167 -9.779 1.00 95.44 94 LYS A N 1
ATOM 754 C CA . LYS A 1 94 ? -5.126 6.590 -10.585 1.00 95.44 94 LYS A CA 1
ATOM 755 C C . LYS A 1 94 ? -3.814 6.356 -9.833 1.00 95.44 94 LYS A C 1
ATOM 757 O O . LYS A 1 94 ? -2.927 5.671 -10.335 1.00 95.44 94 LYS A O 1
ATOM 762 N N . ILE A 1 95 ? -3.721 6.809 -8.582 1.00 95.19 95 ILE A N 1
ATOM 763 C CA . ILE A 1 95 ? -2.513 6.665 -7.753 1.00 95.19 95 ILE A CA 1
ATOM 764 C C . ILE A 1 95 ? -2.122 5.193 -7.549 1.00 95.19 95 ILE A C 1
ATOM 766 O O . ILE A 1 95 ? -0.942 4.843 -7.590 1.00 95.19 95 ILE A O 1
ATOM 770 N N . LYS A 1 96 ? -3.096 4.290 -7.381 1.00 93.06 96 LYS A N 1
ATOM 771 C CA . LYS A 1 96 ? -2.831 2.845 -7.238 1.00 93.06 96 LYS A CA 1
ATOM 772 C C . LYS A 1 96 ? -2.230 2.205 -8.492 1.00 93.06 96 LYS A C 1
ATOM 774 O O . LYS A 1 96 ? -1.600 1.152 -8.388 1.00 93.06 96 LYS A O 1
ATOM 779 N N . LYS A 1 97 ? -2.395 2.819 -9.667 1.00 92.31 97 LYS A N 1
ATOM 780 C CA . LYS A 1 97 ? -1.777 2.364 -10.924 1.00 92.31 97 LYS A CA 1
ATOM 781 C C . LYS A 1 97 ? -0.307 2.775 -11.054 1.00 92.31 97 LYS A C 1
ATOM 783 O O . LYS A 1 97 ? 0.370 2.256 -11.942 1.00 92.31 97 LYS A O 1
ATOM 788 N N . LEU A 1 98 ? 0.199 3.636 -10.170 1.00 91.38 98 LEU A N 1
ATOM 789 C CA . LEU A 1 98 ? 1.588 4.094 -10.202 1.00 91.38 98 LEU A CA 1
ATOM 790 C C . LEU A 1 98 ? 2.575 3.088 -9.596 1.00 91.38 98 LEU A C 1
ATOM 792 O O . LEU A 1 98 ? 3.752 3.099 -9.951 1.00 91.38 98 LEU A O 1
ATOM 796 N N . GLY A 1 99 ? 2.138 2.196 -8.700 1.00 87.56 99 GLY A N 1
ATOM 797 C CA . GLY A 1 99 ? 3.076 1.280 -8.055 1.00 87.56 99 GLY A CA 1
ATOM 798 C C . GLY A 1 99 ? 2.495 0.312 -7.031 1.00 87.56 99 GLY A C 1
ATOM 799 O O . GLY A 1 99 ? 1.361 0.422 -6.561 1.00 87.56 99 GLY A O 1
ATOM 800 N N . HIS A 1 100 ? 3.324 -0.659 -6.640 1.00 84.19 100 HIS A N 1
ATOM 801 C CA . HIS A 1 100 ? 2.990 -1.596 -5.572 1.00 84.19 100 HIS A CA 1
ATOM 802 C C . HIS A 1 100 ? 2.901 -0.879 -4.217 1.00 84.19 100 HIS A C 1
ATOM 804 O O . HIS A 1 100 ? 3.887 -0.324 -3.734 1.00 84.19 100 HIS A O 1
ATOM 810 N N . SER A 1 101 ? 1.768 -1.033 -3.522 1.00 85.56 101 SER A N 1
ATOM 811 C CA . SER A 1 101 ? 1.497 -0.380 -2.227 1.00 85.56 101 SER A CA 1
ATOM 812 C C . SER A 1 101 ? 1.524 1.150 -2.292 1.00 85.56 101 SER A C 1
ATOM 814 O O . SER A 1 101 ? 1.748 1.793 -1.268 1.00 85.56 101 SER A O 1
ATOM 816 N N . THR A 1 102 ? 1.292 1.720 -3.475 1.00 91.81 102 THR A N 1
ATOM 817 C CA . THR A 1 102 ? 1.182 3.164 -3.670 1.00 91.81 102 THR A CA 1
ATOM 818 C C . THR A 1 102 ? -0.257 3.616 -3.432 1.00 91.81 102 THR A C 1
ATOM 820 O O . THR A 1 102 ? -1.192 3.023 -3.970 1.00 91.81 102 THR A O 1
ATOM 823 N N . PHE A 1 103 ? -0.450 4.633 -2.592 1.00 95.00 103 PHE A N 1
ATOM 824 C CA . PHE A 1 103 ? -1.770 5.193 -2.288 1.00 95.00 103 PHE A CA 1
ATOM 825 C C . PHE A 1 103 ? -1.684 6.658 -1.844 1.00 95.00 103 PHE A C 1
ATOM 827 O O . PHE A 1 103 ? -0.607 7.112 -1.459 1.00 95.00 103 PHE A O 1
ATOM 834 N N . ALA A 1 104 ? -2.803 7.387 -1.881 1.00 97.00 104 ALA A N 1
ATOM 835 C CA . ALA A 1 104 ? -2.879 8.762 -1.410 1.00 97.00 104 ALA A CA 1
ATOM 836 C C . ALA A 1 104 ? -3.570 8.832 -0.039 1.00 97.00 104 ALA A C 1
ATOM 838 O O . ALA A 1 104 ? -4.351 7.966 0.345 1.00 97.00 104 ALA A O 1
ATOM 839 N N . THR A 1 105 ? -3.235 9.850 0.739 1.00 97.06 105 THR A N 1
ATOM 840 C CA . THR A 1 105 ? -3.808 10.117 2.064 1.00 97.06 105 THR A CA 1
ATOM 841 C C . THR A 1 105 ? -3.710 11.607 2.343 1.00 97.06 105 THR A C 1
ATOM 843 O O . THR A 1 105 ? -2.934 12.307 1.698 1.00 97.06 105 THR A O 1
ATOM 846 N N . ILE A 1 106 ? -4.430 12.076 3.357 1.00 95.69 106 ILE A N 1
ATOM 847 C CA . ILE A 1 106 ? -4.250 13.424 3.899 1.00 95.69 106 ILE A CA 1
ATOM 848 C C . ILE A 1 106 ? -3.420 13.338 5.183 1.00 95.69 106 ILE A C 1
ATOM 850 O O . ILE A 1 106 ? -3.696 12.509 6.053 1.00 95.69 106 ILE A O 1
ATOM 854 N N . GLU A 1 107 ? -2.386 14.168 5.298 1.00 92.81 107 GLU A N 1
ATOM 855 C CA . GLU A 1 107 ? -1.569 14.320 6.504 1.00 92.81 107 GLU A CA 1
ATOM 856 C C . GLU A 1 107 ? -1.135 15.782 6.641 1.00 92.81 107 GLU A C 1
ATOM 858 O O . GLU A 1 107 ? -0.690 16.388 5.672 1.00 92.81 107 GLU A O 1
ATOM 863 N N . GLN A 1 108 ? -1.278 16.366 7.838 1.00 90.94 108 GLN A N 1
ATOM 864 C CA . GLN A 1 108 ? -0.962 17.784 8.086 1.00 90.94 108 GLN A CA 1
ATOM 865 C C . GLN A 1 108 ? -1.644 18.741 7.084 1.00 90.94 108 GLN A C 1
ATOM 867 O O . GLN A 1 108 ? -1.021 19.681 6.600 1.00 90.94 108 GLN A O 1
ATOM 872 N N . ASN A 1 109 ? -2.917 18.481 6.762 1.00 92.50 109 ASN A N 1
ATOM 873 C CA . ASN A 1 109 ? -3.720 19.225 5.778 1.00 92.50 109 ASN A CA 1
ATOM 874 C C . ASN A 1 109 ? -3.160 19.238 4.345 1.00 92.50 109 ASN A C 1
ATOM 876 O O . ASN A 1 109 ? -3.607 20.043 3.538 1.00 92.50 109 ASN A O 1
ATOM 880 N N . LYS A 1 110 ? -2.226 18.342 4.013 1.00 95.69 110 LYS A N 1
ATOM 881 C CA . LYS A 1 110 ? -1.734 18.148 2.646 1.00 95.69 110 LYS A CA 1
ATOM 882 C C . LYS A 1 110 ? -2.110 16.771 2.132 1.00 95.69 110 LYS A C 1
ATOM 884 O O . LYS A 1 110 ? -2.109 15.794 2.890 1.00 95.69 110 LYS A O 1
ATOM 889 N N . TYR A 1 111 ? -2.369 16.684 0.836 1.00 96.94 111 TYR A N 1
ATOM 890 C CA . TYR A 1 111 ? -2.427 15.411 0.138 1.00 96.94 111 TYR A CA 1
ATOM 891 C C . TYR A 1 111 ? -1.016 14.851 0.018 1.00 96.94 111 TYR A C 1
ATOM 893 O O . TYR A 1 111 ? -0.074 15.577 -0.282 1.00 96.94 111 TYR A O 1
ATOM 901 N N . MET A 1 112 ? -0.853 13.559 0.264 1.00 95.88 112 MET A N 1
ATOM 902 C CA . MET A 1 112 ? 0.445 12.900 0.241 1.00 95.88 112 MET A CA 1
ATOM 903 C C . MET A 1 112 ? 0.342 11.539 -0.426 1.00 95.88 112 MET A C 1
ATOM 905 O O . MET A 1 112 ? -0.568 10.762 -0.129 1.00 95.88 112 MET A O 1
ATOM 909 N N . VAL A 1 113 ? 1.327 11.219 -1.264 1.00 94.94 113 VAL A N 1
ATOM 910 C CA . VAL A 1 113 ? 1.432 9.911 -1.914 1.00 94.94 113 VAL A CA 1
ATOM 911 C C . VAL A 1 113 ? 2.422 9.035 -1.155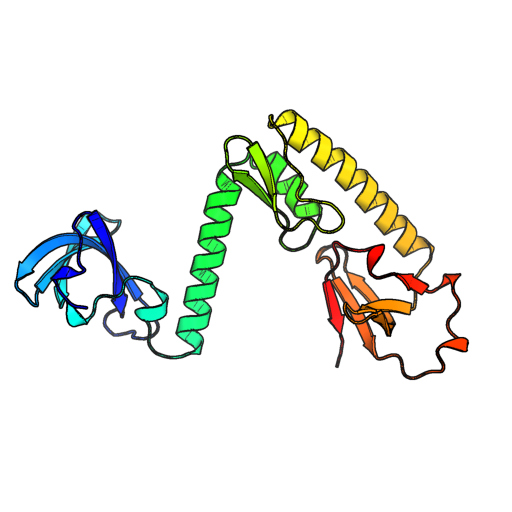 1.00 94.94 113 VAL A C 1
ATOM 913 O O . VAL A 1 113 ? 3.623 9.296 -1.088 1.00 94.94 113 VAL A O 1
ATOM 916 N N . VAL A 1 114 ? 1.905 7.962 -0.568 1.00 92.44 114 VAL A N 1
ATOM 917 C CA . VAL A 1 114 ? 2.664 6.987 0.213 1.00 92.44 114 VAL A CA 1
ATOM 918 C C . VAL A 1 114 ? 3.063 5.820 -0.678 1.00 92.44 114 VAL A C 1
ATOM 920 O O . VAL A 1 114 ? 2.284 5.361 -1.507 1.00 92.44 114 VAL A O 1
ATOM 923 N N . GLY A 1 115 ? 4.278 5.303 -0.485 1.00 87.69 115 GLY A N 1
ATOM 924 C CA . GLY A 1 115 ? 4.751 4.099 -1.174 1.00 87.69 115 GLY A CA 1
ATOM 925 C C . GLY A 1 115 ? 5.194 4.325 -2.620 1.00 87.69 115 GLY A C 1
ATOM 926 O O . GLY A 1 115 ? 5.633 3.371 -3.260 1.00 87.69 115 GLY A O 1
ATOM 927 N N . TYR A 1 116 ? 5.123 5.557 -3.129 1.00 87.75 116 TYR A N 1
ATOM 928 C CA . TYR A 1 116 ? 5.766 5.921 -4.387 1.00 87.75 116 TYR A CA 1
ATOM 929 C C . TYR A 1 116 ? 7.288 5.906 -4.212 1.00 87.75 116 TYR A C 1
ATOM 931 O O . TYR A 1 116 ? 7.813 6.405 -3.216 1.00 87.75 116 TYR A O 1
ATOM 939 N N . LYS A 1 117 ? 7.995 5.255 -5.137 1.00 79.38 117 LYS A N 1
ATOM 940 C CA . LYS A 1 117 ? 9.443 5.031 -5.054 1.00 79.38 117 LYS A CA 1
ATOM 941 C C . LYS A 1 117 ? 10.140 5.814 -6.159 1.00 79.38 117 LYS A C 1
ATOM 943 O O . LYS A 1 117 ? 9.669 5.798 -7.286 1.00 79.38 117 LYS A O 1
ATOM 948 N N . GLY A 1 118 ? 11.284 6.419 -5.842 1.00 66.75 118 GLY A N 1
ATOM 949 C CA . GLY A 1 118 ? 12.121 7.147 -6.808 1.00 66.75 118 GLY A CA 1
ATOM 950 C C . GLY A 1 118 ? 12.242 8.648 -6.539 1.00 66.75 118 GLY A C 1
ATOM 951 O O . GLY A 1 118 ? 13.155 9.273 -7.057 1.00 66.75 118 GLY A O 1
ATOM 952 N N . VAL A 1 119 ? 11.392 9.213 -5.679 1.00 71.62 119 VAL A N 1
ATOM 953 C CA . VAL A 1 119 ? 11.430 10.627 -5.271 1.00 71.62 119 VAL A CA 1
ATOM 954 C C . VAL A 1 119 ? 11.099 10.771 -3.781 1.00 71.62 119 VAL A C 1
ATOM 956 O O . VAL A 1 119 ? 10.511 9.849 -3.198 1.00 71.62 119 VAL A O 1
ATOM 959 N N . PRO A 1 120 ? 11.455 11.902 -3.140 1.00 80.75 120 PRO A N 1
ATOM 960 C CA . PRO A 1 120 ? 10.869 12.289 -1.859 1.00 80.75 120 PRO A CA 1
ATOM 961 C C . PRO A 1 120 ? 9.340 12.207 -1.920 1.00 80.75 120 PRO A C 1
ATOM 963 O O . PRO A 1 120 ? 8.755 12.438 -2.975 1.00 80.75 120 PRO A O 1
ATOM 966 N N . GLN A 1 121 ? 8.698 11.856 -0.802 1.00 84.81 121 GLN A N 1
ATOM 967 C CA . GLN A 1 121 ? 7.247 11.638 -0.761 1.00 84.81 121 GLN A CA 1
ATOM 968 C C . GLN A 1 121 ? 6.490 12.852 -1.328 1.00 84.81 121 GLN A C 1
ATOM 970 O O . GLN A 1 121 ? 6.559 13.922 -0.716 1.00 84.81 121 GLN A O 1
ATOM 975 N N . PRO A 1 122 ? 5.772 12.696 -2.460 1.00 91.88 122 PRO A N 1
ATOM 976 C CA . PRO A 1 122 ? 5.051 13.796 -3.087 1.00 91.88 122 PRO A CA 1
ATOM 977 C C . PRO A 1 122 ? 3.961 14.333 -2.161 1.00 91.88 122 PRO A C 1
ATOM 979 O O . PRO A 1 122 ? 3.244 13.551 -1.524 1.00 91.88 122 PRO A O 1
ATOM 982 N N . ARG A 1 123 ? 3.850 15.663 -2.089 1.00 94.81 123 ARG A N 1
ATOM 983 C CA . ARG A 1 123 ? 2.855 16.379 -1.288 1.00 94.81 123 ARG A CA 1
ATOM 984 C C . ARG A 1 123 ? 2.221 17.496 -2.109 1.00 94.81 123 ARG A C 1
ATOM 986 O O . ARG A 1 123 ? 2.941 18.185 -2.823 1.00 94.81 123 ARG A O 1
ATOM 993 N N . PHE A 1 124 ? 0.917 17.681 -1.946 1.00 96.75 124 PHE A N 1
ATOM 994 C CA . PHE A 1 124 ? 0.108 18.637 -2.704 1.00 96.75 124 PHE A CA 1
ATOM 995 C C . PHE A 1 124 ? -0.840 19.380 -1.770 1.00 96.75 124 PHE A C 1
ATOM 997 O O . PHE A 1 124 ? -1.295 18.815 -0.767 1.00 96.75 124 PHE A O 1
ATOM 1004 N N . ASP A 1 125 ? -1.121 20.636 -2.095 1.00 96.62 125 ASP A N 1
ATOM 1005 C CA . ASP A 1 125 ? -2.008 21.474 -1.290 1.00 96.62 125 ASP A CA 1
ATOM 1006 C C . ASP A 1 125 ? -3.475 21.278 -1.697 1.00 96.62 125 ASP A C 1
ATOM 1008 O O . ASP A 1 125 ? -4.370 21.388 -0.857 1.00 96.62 125 ASP A O 1
ATOM 1012 N N . THR A 1 126 ? -3.724 20.894 -2.953 1.00 97.38 126 THR A N 1
ATOM 1013 C CA . THR A 1 126 ? -5.073 20.677 -3.499 1.00 97.38 126 THR A CA 1
ATOM 1014 C C . THR A 1 126 ? -5.260 19.277 -4.089 1.00 97.38 126 THR A C 1
ATOM 1016 O O . THR A 1 126 ? -4.296 18.548 -4.349 1.00 97.38 126 THR A O 1
ATOM 1019 N N . LEU A 1 127 ? -6.523 18.875 -4.274 1.00 97.12 127 LEU A N 1
ATOM 1020 C CA . LEU A 1 127 ? -6.856 17.590 -4.897 1.00 97.12 127 LEU A CA 1
ATOM 1021 C C . LEU A 1 127 ? -6.540 17.625 -6.398 1.00 97.12 127 LEU A C 1
ATOM 1023 O O . LEU A 1 127 ? -6.078 16.631 -6.948 1.00 97.12 127 LEU A O 1
ATOM 1027 N N . GLU A 1 128 ? -6.747 18.774 -7.036 1.00 97.44 128 GLU A N 1
ATOM 1028 C CA . GLU A 1 128 ? -6.497 19.024 -8.454 1.00 97.44 128 GLU A CA 1
ATOM 1029 C C . GLU A 1 128 ? -5.004 18.914 -8.793 1.00 97.44 128 GLU A C 1
ATOM 1031 O O . GLU A 1 128 ? -4.639 18.326 -9.811 1.00 97.44 128 GLU A O 1
ATOM 1036 N N . GLU A 1 129 ? -4.127 19.425 -7.923 1.00 97.88 129 GLU A N 1
ATOM 1037 C CA . GLU A 1 129 ? -2.675 19.247 -8.050 1.00 97.88 129 GLU A CA 1
ATOM 1038 C C . GLU A 1 129 ? -2.269 17.774 -7.972 1.00 97.88 129 GLU A C 1
ATOM 1040 O O . GLU A 1 129 ? -1.481 17.308 -8.798 1.00 97.88 129 GLU A O 1
ATOM 1045 N N . LEU A 1 130 ? -2.815 17.040 -6.994 1.00 97.62 130 LEU A N 1
ATOM 1046 C CA . LEU A 1 130 ? -2.571 15.605 -6.853 1.00 97.62 130 LEU A CA 1
ATOM 1047 C C . LEU A 1 130 ? -3.055 14.840 -8.092 1.00 97.62 130 LEU A C 1
ATOM 1049 O O . LEU A 1 130 ? -2.350 13.949 -8.564 1.00 97.62 130 LEU A O 1
ATOM 1053 N N . ASP A 1 131 ? -4.248 15.162 -8.596 1.00 98.06 131 ASP A N 1
ATOM 1054 C CA . ASP A 1 131 ? -4.850 14.477 -9.742 1.00 98.06 131 ASP A CA 1
ATOM 1055 C C . ASP A 1 131 ? -4.036 14.698 -11.019 1.00 98.06 131 ASP A C 1
ATOM 1057 O O . ASP A 1 131 ? -3.647 13.737 -11.685 1.00 98.06 131 ASP A O 1
ATOM 1061 N N . LYS A 1 132 ? -3.672 15.954 -11.299 1.00 97.69 132 LYS A N 1
ATOM 1062 C CA . LYS A 1 132 ? -2.816 16.299 -12.437 1.00 97.69 132 LYS A CA 1
ATOM 1063 C C . LYS A 1 132 ? -1.453 15.612 -12.349 1.00 97.69 132 LYS A C 1
ATOM 1065 O O . LYS A 1 132 ? -0.983 15.044 -13.331 1.00 97.69 132 LYS A O 1
ATOM 1070 N N . TRP A 1 133 ? -0.832 15.620 -11.169 1.00 96.12 133 TRP A N 1
ATOM 1071 C CA . TRP A 1 133 ? 0.430 14.914 -10.957 1.00 96.12 133 TRP A CA 1
ATOM 1072 C C . TRP A 1 133 ? 0.293 13.407 -11.205 1.00 96.12 133 TRP A C 1
ATOM 1074 O O . TRP A 1 133 ? 1.182 12.797 -11.799 1.00 96.12 133 TRP A O 1
ATOM 1084 N N . ALA A 1 134 ? -0.815 12.799 -10.773 1.00 95.81 134 ALA A N 1
ATOM 1085 C CA . ALA A 1 134 ? -1.067 11.381 -10.997 1.00 95.81 134 ALA A CA 1
ATOM 1086 C C . ALA A 1 134 ? -1.161 11.054 -12.494 1.00 95.81 134 ALA A C 1
ATOM 1088 O O . ALA A 1 134 ? -0.598 10.046 -12.921 1.00 95.81 134 ALA A O 1
ATOM 1089 N N . ASP A 1 135 ? -1.827 11.902 -13.280 1.00 96.94 135 ASP A N 1
ATOM 1090 C CA . ASP A 1 135 ? -1.922 11.745 -14.735 1.00 96.94 135 ASP A CA 1
ATOM 1091 C C . ASP A 1 135 ? -0.544 11.861 -15.408 1.00 96.94 135 ASP A C 1
ATOM 1093 O O . ASP A 1 135 ? -0.161 10.983 -16.185 1.00 96.94 135 ASP A O 1
ATOM 1097 N N . ASP A 1 136 ? 0.248 12.872 -15.042 1.00 95.62 136 ASP A N 1
ATOM 1098 C CA . ASP A 1 136 ? 1.600 13.064 -15.580 1.00 95.62 136 ASP A CA 1
ATOM 1099 C C . ASP A 1 136 ? 2.518 11.863 -15.275 1.00 95.62 136 ASP A C 1
ATOM 1101 O O . ASP A 1 136 ? 3.274 11.399 -16.135 1.00 95.62 136 ASP A O 1
ATOM 1105 N N . GLU A 1 137 ? 2.461 11.321 -14.055 1.00 93.62 137 GLU A N 1
ATOM 1106 C CA . GLU A 1 137 ? 3.258 10.148 -13.679 1.00 93.62 137 GLU A CA 1
ATOM 1107 C C . GLU A 1 137 ? 2.767 8.858 -14.346 1.00 93.62 137 GLU A C 1
ATOM 1109 O O . GLU A 1 137 ? 3.584 7.982 -14.649 1.00 93.62 137 GLU A O 1
ATOM 1114 N N . LEU A 1 138 ? 1.465 8.732 -14.622 1.00 93.50 138 LEU A N 1
ATOM 1115 C CA . LEU A 1 138 ? 0.936 7.598 -15.380 1.00 93.50 138 LEU A CA 1
ATOM 1116 C C . LEU A 1 138 ? 1.469 7.594 -16.811 1.00 93.50 138 LEU A C 1
ATOM 1118 O O . LEU A 1 138 ? 1.927 6.548 -17.269 1.00 93.50 138 LEU A O 1
ATOM 1122 N N . ILE A 1 139 ? 1.504 8.753 -17.471 1.00 95.19 139 ILE A N 1
ATOM 1123 C CA . ILE A 1 139 ? 2.063 8.893 -18.823 1.00 95.19 139 ILE A CA 1
ATOM 1124 C C . ILE A 1 139 ? 3.539 8.471 -18.837 1.00 95.19 139 ILE A C 1
ATOM 1126 O O . ILE A 1 139 ? 3.958 7.670 -19.677 1.00 95.19 139 ILE A O 1
ATOM 1130 N N . LYS A 1 140 ? 4.334 8.945 -17.868 1.00 92.25 140 LYS A N 1
ATOM 1131 C CA . LYS A 1 140 ? 5.752 8.557 -17.739 1.00 92.25 140 LYS A CA 1
ATOM 1132 C C . LYS A 1 140 ? 5.916 7.055 -17.515 1.00 92.25 140 LYS A C 1
ATOM 1134 O O . LYS A 1 140 ? 6.829 6.438 -18.067 1.00 92.25 140 LYS A O 1
ATOM 1139 N N . LEU A 1 141 ? 5.054 6.466 -16.689 1.00 91.44 141 LEU A N 1
ATOM 1140 C CA . LEU A 1 141 ? 5.086 5.039 -16.395 1.00 91.44 141 LEU A CA 1
ATOM 1141 C C . LEU A 1 141 ? 4.730 4.203 -17.629 1.00 91.44 141 LEU A C 1
ATOM 1143 O O . LEU A 1 141 ? 5.368 3.181 -17.870 1.00 91.44 141 LEU A O 1
ATOM 1147 N N . GLU A 1 142 ? 3.734 4.615 -18.408 1.00 92.25 142 GLU A N 1
ATOM 1148 C CA . GLU A 1 142 ? 3.334 3.936 -19.643 1.00 92.25 142 GLU A CA 1
ATOM 1149 C C . GLU A 1 142 ? 4.439 3.986 -20.697 1.00 92.25 142 GLU A C 1
ATOM 1151 O O . GLU A 1 142 ? 4.850 2.931 -21.181 1.00 92.25 142 GLU A O 1
ATOM 1156 N N . ALA A 1 143 ? 5.022 5.164 -20.936 1.00 92.75 143 ALA A N 1
ATOM 1157 C CA . ALA A 1 143 ? 6.158 5.316 -21.844 1.00 92.75 143 ALA A CA 1
ATOM 1158 C C . ALA A 1 143 ? 7.326 4.387 -21.465 1.00 92.75 143 ALA A C 1
ATOM 1160 O O . ALA A 1 143 ? 7.878 3.681 -22.311 1.00 92.75 143 ALA A O 1
ATOM 1161 N N . ARG A 1 144 ? 7.653 4.305 -20.168 1.00 91.12 144 ARG A N 1
ATOM 1162 C CA . ARG A 1 144 ? 8.699 3.403 -19.665 1.00 91.12 144 ARG A CA 1
ATOM 1163 C C . ARG A 1 144 ? 8.360 1.929 -19.882 1.00 91.12 144 ARG A C 1
ATOM 1165 O O . ARG A 1 144 ? 9.234 1.127 -20.205 1.00 91.12 144 ARG A O 1
ATOM 1172 N N . ARG A 1 145 ? 7.100 1.532 -19.687 1.00 92.19 145 ARG A N 1
ATOM 1173 C CA . ARG A 1 145 ? 6.663 0.145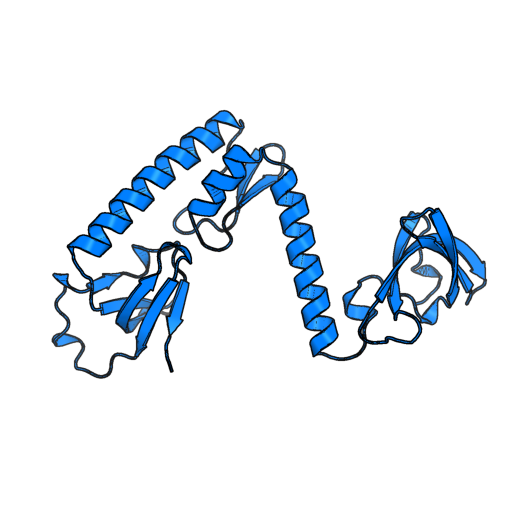 -19.922 1.00 92.19 145 ARG A CA 1
ATOM 1174 C C . ARG A 1 145 ? 6.814 -0.244 -21.384 1.00 92.19 145 ARG A C 1
ATOM 1176 O O . ARG A 1 145 ? 7.233 -1.368 -21.662 1.00 92.19 145 ARG A O 1
ATOM 1183 N N . ASP A 1 146 ? 6.489 0.664 -22.291 1.00 92.31 146 ASP A N 1
ATOM 1184 C CA . ASP A 1 146 ? 6.617 0.427 -23.725 1.00 92.31 146 ASP A CA 1
ATOM 1185 C C . ASP A 1 146 ? 8.081 0.381 -24.164 1.00 92.31 146 ASP A C 1
ATOM 1187 O O . ASP A 1 146 ? 8.459 -0.509 -24.925 1.00 92.31 146 ASP A O 1
ATOM 1191 N N . GLU A 1 147 ? 8.939 1.223 -23.585 1.00 92.00 147 GLU A N 1
ATOM 1192 C CA . GLU A 1 147 ? 10.389 1.117 -23.757 1.00 92.00 147 GLU A CA 1
ATOM 1193 C C . GLU A 1 147 ? 10.912 -0.259 -23.315 1.00 92.00 147 GLU A C 1
ATOM 1195 O O . GLU A 1 147 ? 11.622 -0.926 -24.068 1.00 92.00 147 GLU A O 1
ATOM 1200 N N . ILE A 1 148 ? 10.528 -0.721 -22.120 1.00 91.94 148 ILE A N 1
ATOM 1201 C CA . ILE A 1 148 ? 10.947 -2.026 -21.590 1.00 91.94 148 ILE A CA 1
ATOM 1202 C C . ILE A 1 148 ? 10.494 -3.171 -22.503 1.00 91.94 148 ILE A C 1
ATOM 1204 O O . ILE A 1 148 ? 11.255 -4.116 -22.728 1.00 91.94 148 ILE A O 1
ATOM 1208 N N . ARG A 1 149 ? 9.266 -3.098 -23.033 1.00 89.69 149 ARG A N 1
ATOM 1209 C CA . ARG A 1 149 ? 8.739 -4.082 -23.992 1.00 89.69 149 ARG A CA 1
ATOM 1210 C C . ARG A 1 149 ? 9.526 -4.078 -25.296 1.00 89.69 149 ARG A C 1
ATOM 1212 O O . ARG A 1 149 ? 9.829 -5.151 -25.802 1.00 89.69 149 ARG A O 1
ATOM 1219 N N . SER A 1 150 ? 9.851 -2.893 -25.808 1.00 90.69 150 SER A N 1
ATOM 1220 C CA . SER A 1 150 ? 10.576 -2.714 -27.066 1.00 90.69 150 SER A CA 1
ATOM 1221 C C . SER A 1 150 ? 12.021 -3.208 -26.972 1.00 90.69 150 SER A C 1
ATOM 1223 O O . SER A 1 150 ? 12.470 -3.982 -27.813 1.00 90.69 150 SER A O 1
ATOM 1225 N N . LYS A 1 151 ? 12.738 -2.832 -25.906 1.00 89.50 151 LYS A N 1
ATOM 1226 C CA . LYS A 1 151 ? 14.141 -3.225 -25.700 1.00 89.50 151 LYS A CA 1
ATOM 1227 C C . LYS A 1 151 ? 14.314 -4.689 -25.301 1.00 89.50 151 LYS A C 1
ATOM 1229 O O . LYS A 1 151 ? 15.366 -5.265 -25.554 1.00 89.50 151 LYS A O 1
ATOM 1234 N N . GLY A 1 152 ? 13.313 -5.295 -24.659 1.00 87.44 152 GLY A N 1
ATOM 1235 C CA . GLY A 1 152 ? 13.351 -6.716 -24.308 1.00 87.44 152 GLY A CA 1
ATOM 1236 C C . GLY A 1 152 ? 14.455 -7.077 -23.307 1.00 87.44 152 GLY A C 1
ATOM 1237 O O . GLY A 1 152 ? 15.075 -8.131 -23.438 1.00 87.44 152 GLY A O 1
ATOM 1238 N N . TYR A 1 153 ? 14.703 -6.212 -22.314 1.00 92.69 153 TYR A N 1
ATOM 1239 C CA . TYR A 1 153 ? 15.756 -6.377 -21.304 1.00 92.69 153 TYR A CA 1
ATOM 1240 C C . TYR A 1 153 ? 15.813 -7.796 -20.712 1.00 92.69 153 TYR A C 1
ATOM 1242 O O . TYR A 1 153 ? 14.887 -8.233 -20.016 1.00 92.69 153 TYR A O 1
ATOM 1250 N N . LYS A 1 154 ? 16.930 -8.498 -20.942 1.00 93.38 154 LYS A N 1
ATOM 1251 C CA . LYS A 1 154 ? 17.145 -9.889 -20.504 1.00 93.38 154 LYS A CA 1
ATOM 1252 C C . LYS A 1 154 ? 17.836 -9.995 -19.152 1.00 93.38 154 LYS A C 1
ATOM 1254 O O . LYS A 1 154 ? 17.752 -11.043 -18.508 1.00 93.38 154 LYS A O 1
ATOM 1259 N N . TYR A 1 155 ? 18.478 -8.924 -18.696 1.00 94.69 155 TYR A N 1
ATOM 1260 C CA . TYR A 1 155 ? 19.231 -8.901 -17.448 1.00 94.69 155 TYR A CA 1
ATOM 1261 C C . TYR A 1 155 ? 18.793 -7.742 -16.557 1.00 94.69 155 TYR A C 1
ATOM 1263 O O . TYR A 1 155 ? 18.352 -6.697 -17.030 1.00 94.69 155 TYR A O 1
ATOM 1271 N N . LEU A 1 156 ? 18.913 -7.937 -15.246 1.00 94.94 156 LEU A N 1
ATOM 1272 C CA . LEU A 1 156 ? 18.633 -6.923 -14.235 1.00 94.94 156 LEU A CA 1
ATOM 1273 C C . LEU A 1 156 ? 19.864 -6.731 -13.350 1.00 94.94 156 LEU A C 1
ATOM 1275 O O . LEU A 1 156 ? 20.313 -7.678 -12.699 1.00 94.94 156 LEU A O 1
ATOM 1279 N N . LYS A 1 157 ? 20.354 -5.494 -13.281 1.00 94.19 157 LYS A N 1
ATOM 1280 C CA . LYS A 1 157 ? 21.398 -5.058 -12.351 1.00 94.19 157 LYS A CA 1
ATOM 1281 C C . LYS A 1 157 ? 20.766 -4.462 -11.101 1.00 94.19 157 LYS A C 1
ATOM 1283 O O . LYS A 1 157 ? 19.927 -3.565 -11.181 1.00 94.19 157 LYS A O 1
ATOM 1288 N N . ILE A 1 158 ? 21.183 -4.944 -9.937 1.00 92.25 158 ILE A N 1
ATOM 1289 C CA . ILE A 1 158 ? 20.784 -4.402 -8.639 1.00 92.25 158 ILE A CA 1
ATOM 1290 C C . ILE A 1 158 ? 22.032 -3.964 -7.896 1.00 92.25 158 ILE A C 1
ATOM 1292 O O . ILE A 1 158 ? 22.937 -4.766 -7.690 1.00 92.25 158 ILE A O 1
ATOM 1296 N N . GLU A 1 159 ? 22.039 -2.723 -7.436 1.00 90.19 159 GLU A N 1
ATOM 1297 C CA . GLU A 1 159 ? 23.040 -2.228 -6.501 1.00 90.19 159 GLU A CA 1
ATOM 1298 C C . GLU A 1 159 ? 22.466 -2.258 -5.080 1.00 90.19 159 GLU A C 1
ATOM 1300 O O . GLU A 1 159 ? 21.397 -1.704 -4.801 1.00 90.19 159 GLU A O 1
ATOM 1305 N N . GLY A 1 160 ? 23.132 -2.997 -4.196 1.00 84.38 160 GLY A N 1
ATOM 1306 C CA . GLY A 1 160 ? 22.813 -3.057 -2.777 1.00 84.38 160 GLY A CA 1
ATOM 1307 C C . GLY A 1 160 ? 23.179 -1.760 -2.058 1.00 84.38 160 GLY A C 1
ATOM 1308 O O . GLY A 1 160 ? 23.958 -0.947 -2.543 1.00 84.38 160 GLY A O 1
ATOM 1309 N N . LYS A 1 161 ? 22.636 -1.565 -0.851 1.00 83.19 161 LYS A N 1
ATOM 1310 C CA . LYS A 1 161 ? 22.973 -0.397 -0.010 1.00 83.19 161 LYS A CA 1
ATOM 1311 C C . LYS A 1 161 ? 24.439 -0.371 0.431 1.00 83.19 161 LYS A C 1
ATOM 1313 O O . LYS A 1 161 ? 24.940 0.675 0.816 1.00 83.19 161 LYS A O 1
ATOM 1318 N N . ASP A 1 162 ? 25.078 -1.531 0.423 1.00 88.00 162 ASP A N 1
ATOM 1319 C CA . ASP A 1 162 ? 26.496 -1.766 0.678 1.00 88.00 162 ASP A CA 1
ATOM 1320 C C . ASP A 1 162 ? 27.373 -1.523 -0.566 1.00 88.00 162 ASP A C 1
ATOM 1322 O O . ASP A 1 162 ? 28.566 -1.802 -0.530 1.00 88.00 162 ASP A O 1
ATOM 1326 N N . GLY A 1 163 ? 26.792 -1.046 -1.676 1.00 86.25 163 GLY A N 1
ATOM 1327 C CA . GLY A 1 163 ? 27.471 -0.882 -2.964 1.00 86.25 163 GLY A CA 1
ATOM 1328 C C . GLY A 1 163 ? 27.673 -2.200 -3.718 1.00 86.25 163 GLY A C 1
ATOM 1329 O O . GLY A 1 163 ? 28.234 -2.216 -4.813 1.00 86.25 163 GLY A O 1
ATOM 1330 N N . LYS A 1 164 ? 27.213 -3.335 -3.171 1.00 89.94 164 LYS A N 1
ATOM 1331 C CA . LYS A 1 164 ? 27.383 -4.636 -3.815 1.00 89.94 164 LYS A CA 1
ATOM 1332 C C . LYS A 1 164 ? 26.454 -4.760 -5.015 1.00 89.94 164 LYS A C 1
ATOM 1334 O O . LYS A 1 164 ? 25.230 -4.750 -4.879 1.00 89.94 164 LYS A O 1
ATOM 1339 N N . ILE A 1 165 ? 27.036 -4.965 -6.190 1.00 90.94 165 ILE A N 1
ATOM 1340 C CA . ILE A 1 165 ? 26.279 -5.174 -7.423 1.00 90.94 165 ILE A CA 1
ATOM 1341 C C . ILE A 1 165 ? 25.940 -6.659 -7.572 1.00 90.94 165 ILE A C 1
ATOM 1343 O O . ILE A 1 165 ? 26.792 -7.532 -7.419 1.00 90.94 165 ILE A O 1
ATOM 1347 N N . THR A 1 166 ? 24.677 -6.952 -7.868 1.00 91.50 166 THR A N 1
ATOM 1348 C CA . THR A 1 166 ? 24.182 -8.300 -8.162 1.00 91.50 166 THR A CA 1
ATOM 1349 C C . THR A 1 166 ? 23.426 -8.298 -9.483 1.00 91.50 166 THR A C 1
ATOM 1351 O O . THR A 1 166 ? 22.601 -7.416 -9.730 1.00 91.50 166 THR A O 1
ATOM 1354 N N . TYR A 1 167 ? 23.669 -9.318 -10.301 1.00 93.62 167 TYR A N 1
ATOM 1355 C CA . TYR A 1 167 ? 23.025 -9.500 -11.596 1.00 93.62 167 TYR A CA 1
ATOM 1356 C C . TYR A 1 167 ? 22.033 -10.659 -11.554 1.00 93.62 167 TYR A C 1
ATOM 1358 O O . TYR A 1 167 ? 22.260 -11.688 -10.912 1.00 93.62 167 TYR A O 1
ATOM 1366 N N . TYR A 1 168 ? 20.923 -10.489 -12.260 1.00 94.12 168 TYR A N 1
ATOM 1367 C CA . TYR A 1 168 ? 19.896 -11.507 -12.415 1.00 94.12 168 TYR A CA 1
ATOM 1368 C C . TYR A 1 168 ? 19.513 -11.651 -13.880 1.00 94.12 168 TYR A C 1
ATOM 1370 O O . TYR A 1 168 ? 19.487 -10.668 -14.617 1.00 94.12 168 TYR A O 1
ATOM 1378 N N . GLN A 1 169 ? 19.133 -12.863 -14.277 1.00 93.94 169 GLN A N 1
ATOM 1379 C CA . GLN A 1 169 ? 18.446 -13.062 -15.545 1.00 93.94 169 GLN A CA 1
ATOM 1380 C C . GLN A 1 169 ? 16.965 -12.739 -15.353 1.00 93.94 169 GLN A C 1
ATOM 1382 O O . GLN A 1 169 ? 16.301 -13.301 -14.473 1.00 93.94 169 GLN A O 1
ATOM 1387 N N . ASN A 1 170 ? 16.453 -11.833 -16.174 1.00 92.38 170 ASN A N 1
ATOM 1388 C CA . ASN A 1 170 ? 15.046 -11.494 -16.225 1.00 92.38 170 ASN A CA 1
ATOM 1389 C C . ASN A 1 170 ? 14.274 -12.586 -16.970 1.00 92.38 170 ASN A C 1
ATOM 1391 O O . ASN A 1 170 ? 14.666 -13.027 -18.048 1.00 92.38 170 ASN A O 1
ATOM 1395 N N . LEU A 1 171 ? 13.177 -13.035 -16.372 1.00 91.38 171 LEU A N 1
ATOM 1396 C CA . LEU A 1 171 ? 12.290 -14.039 -16.948 1.00 91.38 171 LEU A CA 1
ATOM 1397 C C . LEU A 1 171 ? 11.027 -13.400 -17.512 1.00 91.38 171 LEU A C 1
ATOM 1399 O O . LEU A 1 171 ? 10.515 -13.869 -18.523 1.00 91.38 171 LEU A O 1
ATOM 1403 N N . ASN A 1 172 ? 10.477 -12.395 -16.821 1.00 92.31 172 ASN A N 1
ATOM 1404 C CA . ASN A 1 172 ? 9.241 -11.744 -17.241 1.00 92.31 172 ASN A CA 1
ATOM 1405 C C . ASN A 1 172 ? 8.980 -10.425 -16.494 1.00 92.31 172 ASN A C 1
ATOM 1407 O O . ASN A 1 172 ? 9.163 -10.341 -15.274 1.00 92.31 172 ASN A O 1
ATOM 1411 N N . PHE A 1 173 ? 8.400 -9.456 -17.204 1.00 91.94 173 PHE A N 1
ATOM 1412 C CA . PHE A 1 173 ? 7.776 -8.267 -16.630 1.00 91.94 173 PHE A CA 1
ATOM 1413 C C . PHE A 1 173 ? 6.265 -8.465 -16.488 1.00 91.94 173 PHE A C 1
ATOM 1415 O O . PHE A 1 173 ? 5.528 -8.604 -17.460 1.00 91.94 173 PHE A O 1
ATOM 1422 N N . ILE A 1 174 ? 5.771 -8.413 -15.255 1.00 91.88 174 ILE A N 1
ATOM 1423 C CA . ILE A 1 174 ? 4.345 -8.492 -14.938 1.00 91.88 174 ILE A CA 1
ATOM 1424 C C . ILE A 1 174 ? 3.888 -7.107 -14.481 1.00 91.88 174 ILE A C 1
ATOM 1426 O O . ILE A 1 174 ? 3.731 -6.845 -13.284 1.00 91.88 174 ILE A O 1
ATOM 1430 N N . PHE A 1 175 ? 3.693 -6.201 -15.442 1.00 89.50 175 PHE A N 1
ATOM 1431 C CA . PHE A 1 175 ? 3.351 -4.798 -15.178 1.00 89.50 175 PHE A CA 1
ATOM 1432 C C . PHE A 1 175 ? 2.068 -4.6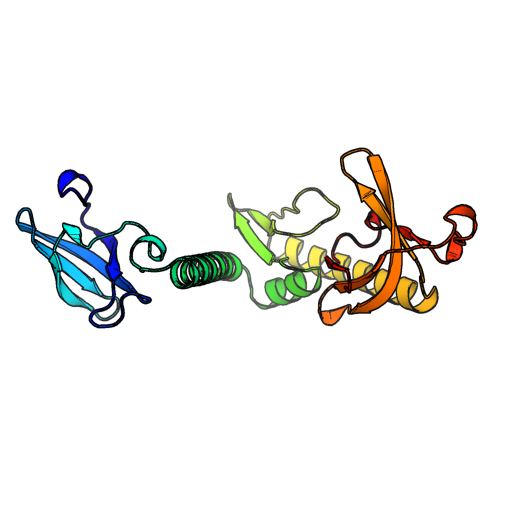26 -14.360 1.00 89.50 175 PHE A C 1
ATOM 1434 O O . PHE A 1 175 ? 2.039 -3.818 -13.439 1.00 89.50 175 PHE A O 1
ATOM 1441 N N . THR A 1 176 ? 1.045 -5.449 -14.608 1.00 86.12 176 THR A N 1
ATOM 1442 C CA . THR A 1 176 ? -0.232 -5.418 -13.866 1.00 86.12 176 THR A CA 1
ATOM 1443 C C . THR A 1 176 ? -0.083 -5.723 -12.377 1.00 86.12 176 THR A C 1
ATOM 1445 O O . THR A 1 176 ? -0.920 -5.320 -11.576 1.00 86.12 176 THR A O 1
ATOM 1448 N N . LYS A 1 177 ? 0.980 -6.436 -11.986 1.00 87.31 177 LYS A N 1
ATOM 1449 C CA . LYS A 1 177 ? 1.292 -6.760 -10.586 1.00 87.31 177 LYS A CA 1
ATOM 1450 C C . LYS A 1 177 ? 2.499 -5.983 -10.065 1.00 87.31 177 LYS A C 1
ATOM 1452 O O . LYS A 1 177 ? 2.909 -6.234 -8.933 1.00 87.31 177 LYS A O 1
ATOM 1457 N N . PHE A 1 178 ? 3.075 -5.095 -10.881 1.00 90.06 178 PHE A N 1
ATOM 1458 C CA . PHE A 1 178 ? 4.345 -4.417 -10.626 1.00 90.06 178 PHE A CA 1
ATOM 1459 C C . PHE A 1 178 ? 5.429 -5.406 -10.196 1.00 90.06 178 PHE A C 1
ATOM 1461 O O . PHE A 1 178 ? 6.029 -5.249 -9.136 1.00 90.06 178 PHE A O 1
ATOM 1468 N N . LYS A 1 179 ? 5.640 -6.479 -10.965 1.00 92.81 179 LYS A N 1
ATOM 1469 C CA . LYS A 1 179 ? 6.644 -7.499 -10.640 1.00 92.81 179 LYS A CA 1
ATOM 1470 C C . LYS A 1 179 ? 7.612 -7.746 -11.782 1.00 92.81 179 LYS A C 1
ATOM 1472 O O . LYS A 1 179 ? 7.184 -7.853 -12.925 1.00 92.81 179 LYS A O 1
ATOM 1477 N N . ILE A 1 180 ? 8.883 -7.913 -11.444 1.00 93.38 180 ILE A N 1
ATOM 1478 C CA . ILE A 1 180 ? 9.908 -8.461 -12.334 1.00 93.38 180 ILE A CA 1
ATOM 1479 C C . ILE A 1 180 ? 10.260 -9.829 -11.779 1.00 93.38 180 ILE A C 1
ATOM 1481 O O . ILE A 1 180 ? 10.684 -9.939 -10.624 1.00 93.38 180 ILE A O 1
ATOM 1485 N N . ARG A 1 181 ? 10.021 -10.874 -12.566 1.00 94.06 181 ARG A N 1
ATOM 1486 C CA . ARG A 1 181 ? 10.386 -12.233 -12.187 1.00 94.06 181 ARG A CA 1
ATOM 1487 C C . ARG A 1 181 ? 11.790 -12.502 -12.697 1.00 94.06 181 ARG A C 1
ATOM 1489 O O . ARG A 1 181 ? 12.025 -12.428 -13.896 1.00 94.06 181 ARG A O 1
ATOM 1496 N N . CYS A 1 182 ? 12.693 -12.845 -11.795 1.00 94.50 182 CYS A N 1
ATOM 1497 C CA . CYS A 1 182 ? 14.103 -13.033 -12.103 1.00 94.50 182 CYS A CA 1
ATOM 1498 C C . CYS A 1 182 ? 14.603 -14.382 -11.585 1.00 94.50 182 CYS A C 1
ATOM 1500 O O . CYS A 1 182 ? 13.982 -14.975 -10.708 1.00 94.50 182 CYS A O 1
ATOM 1502 N N . LYS A 1 183 ? 15.757 -14.839 -12.065 1.00 94.06 183 LYS A N 1
ATOM 1503 C CA . LYS A 1 183 ? 16.542 -15.921 -11.447 1.00 94.06 183 LYS A CA 1
ATOM 1504 C C . LYS A 1 183 ? 17.995 -15.484 -11.294 1.00 94.06 183 LYS A C 1
ATOM 1506 O O . LYS A 1 183 ? 18.448 -14.599 -12.022 1.00 94.06 183 LYS A O 1
ATOM 1511 N N . SER A 1 184 ? 18.715 -16.082 -10.349 1.00 89.88 184 SER A N 1
ATOM 1512 C CA . SER A 1 184 ? 20.133 -15.774 -10.141 1.00 89.88 184 SER A CA 1
ATOM 1513 C C . SER A 1 184 ? 20.924 -16.006 -11.426 1.00 89.88 184 SER A C 1
ATOM 1515 O O . SER A 1 184 ? 20.801 -17.063 -12.050 1.00 89.88 184 SER A O 1
ATOM 1517 N N . PHE A 1 185 ? 21.720 -15.015 -11.818 1.00 89.44 185 PHE A N 1
ATOM 1518 C CA . PHE A 1 185 ? 22.651 -15.161 -12.926 1.00 89.44 185 PHE A CA 1
ATOM 1519 C C . PHE A 1 185 ? 23.854 -16.003 -12.473 1.00 89.44 185 PHE A C 1
ATOM 1521 O O . PHE A 1 185 ? 24.343 -15.829 -11.357 1.00 89.44 185 PHE A O 1
ATOM 1528 N N . LYS A 1 186 ? 24.282 -16.955 -13.310 1.00 85.12 186 LYS A N 1
ATOM 1529 C CA . LYS A 1 186 ? 25.400 -17.879 -13.030 1.00 85.12 186 LYS A CA 1
ATOM 1530 C C . LYS A 1 186 ? 26.505 -17.834 -14.098 1.00 85.12 186 LYS A C 1
ATOM 1532 O O . LYS A 1 186 ? 27.423 -18.640 -14.020 1.00 85.12 186 LYS A O 1
ATOM 1537 N N . GLY A 1 187 ? 26.368 -16.971 -15.105 1.00 82.88 187 GLY A N 1
ATOM 1538 C CA . GLY A 1 187 ? 27.361 -16.804 -16.169 1.00 82.88 187 GLY A CA 1
ATOM 1539 C C . GLY A 1 187 ? 28.441 -15.793 -15.794 1.00 82.88 187 GLY A C 1
ATOM 1540 O O . GLY A 1 187 ? 28.438 -15.262 -14.678 1.00 82.88 187 GLY A O 1
ATOM 1541 N N . ASP A 1 188 ? 29.334 -15.511 -16.739 1.00 87.19 188 ASP A N 1
ATOM 1542 C CA . ASP A 1 188 ? 30.278 -14.408 -16.601 1.00 87.19 188 ASP A CA 1
ATOM 1543 C C . ASP A 1 188 ? 29.546 -13.070 -16.789 1.00 87.19 188 ASP A C 1
ATOM 1545 O O . ASP A 1 188 ? 28.743 -12.881 -17.700 1.00 87.19 188 ASP A O 1
ATOM 1549 N N . ILE A 1 189 ? 29.790 -12.137 -15.874 1.00 86.38 189 ILE A N 1
ATOM 1550 C CA . ILE A 1 189 ? 29.194 -10.800 -15.890 1.00 86.38 189 ILE A CA 1
ATOM 1551 C C . ILE A 1 189 ? 29.739 -9.990 -17.072 1.00 86.38 189 ILE A C 1
ATOM 1553 O O . ILE A 1 189 ? 29.019 -9.140 -17.593 1.00 86.38 189 ILE A O 1
ATOM 1557 N N . SER A 1 190 ? 30.976 -10.263 -17.510 1.00 86.12 190 SER A N 1
ATOM 1558 C CA . SER A 1 190 ? 31.596 -9.592 -18.660 1.00 86.12 190 SER A CA 1
ATOM 1559 C C . SER A 1 190 ? 30.848 -9.845 -19.978 1.00 86.12 190 SER A C 1
ATOM 1561 O O . SER A 1 190 ? 30.928 -9.039 -20.901 1.00 86.12 190 SER A O 1
ATOM 1563 N N . GLU A 1 191 ? 30.057 -10.920 -20.037 1.00 87.25 191 GLU A N 1
ATOM 1564 C CA . GLU A 1 191 ? 29.274 -11.325 -21.206 1.00 87.25 191 GLU A CA 1
ATOM 1565 C C . GLU A 1 191 ? 27.878 -10.684 -21.257 1.00 87.25 191 GLU A C 1
ATOM 1567 O O . GLU A 1 191 ? 27.126 -10.929 -22.199 1.00 87.25 191 GLU A O 1
ATOM 1572 N N . ILE A 1 192 ? 27.492 -9.886 -20.253 1.00 89.56 192 ILE A N 1
ATOM 1573 C CA . ILE A 1 192 ? 26.184 -9.224 -20.221 1.00 89.56 192 ILE A CA 1
ATOM 1574 C C . ILE A 1 192 ? 26.213 -7.990 -21.137 1.00 89.56 192 ILE A C 1
ATOM 1576 O O . ILE A 1 192 ? 26.891 -7.013 -20.811 1.00 89.56 192 ILE A O 1
ATOM 1580 N N . PRO A 1 193 ? 25.432 -7.959 -22.234 1.00 90.50 193 PRO A N 1
ATOM 1581 C CA . PRO A 1 193 ? 25.382 -6.792 -23.106 1.00 90.50 193 PRO A CA 1
ATOM 1582 C C . PRO A 1 193 ? 24.696 -5.617 -22.398 1.00 90.50 193 PRO A C 1
ATOM 1584 O O . PRO A 1 193 ? 23.590 -5.769 -21.868 1.00 90.50 193 PRO A O 1
ATOM 1587 N N . GLU A 1 194 ? 25.310 -4.431 -22.414 1.00 88.12 194 GLU A N 1
ATOM 1588 C CA . GLU A 1 194 ? 24.754 -3.237 -21.754 1.00 88.12 194 GLU A CA 1
ATOM 1589 C C . GLU A 1 194 ? 23.362 -2.863 -22.287 1.00 88.12 194 GLU A C 1
ATOM 1591 O O . GLU A 1 194 ? 22.490 -2.447 -21.527 1.00 88.12 194 GLU A O 1
ATOM 1596 N N . ASN A 1 195 ? 23.111 -3.072 -23.582 1.00 89.44 195 ASN A N 1
ATOM 1597 C CA . ASN A 1 195 ? 21.819 -2.807 -24.216 1.00 89.44 195 ASN A CA 1
ATOM 1598 C C . ASN A 1 195 ? 20.703 -3.772 -23.769 1.00 89.44 195 ASN A C 1
ATOM 1600 O O . ASN A 1 195 ? 19.526 -3.453 -23.927 1.00 89.44 195 ASN A O 1
ATOM 1604 N N . GLU A 1 196 ? 21.050 -4.930 -23.201 1.00 91.19 196 GLU A N 1
ATOM 1605 C CA . GLU A 1 196 ? 20.101 -5.907 -22.652 1.00 91.19 196 GLU A CA 1
ATOM 1606 C C . GLU A 1 196 ? 19.958 -5.806 -21.122 1.00 91.19 196 GLU A C 1
ATOM 1608 O O . GLU A 1 196 ? 19.191 -6.568 -20.515 1.00 91.19 196 GLU A O 1
ATOM 1613 N N . LEU A 1 197 ? 20.672 -4.864 -20.495 1.00 93.50 197 LEU A N 1
ATOM 1614 C CA . LEU A 1 197 ? 20.744 -4.684 -19.052 1.00 93.50 197 LEU A CA 1
ATOM 1615 C C . LEU A 1 197 ? 19.815 -3.565 -18.566 1.00 93.50 197 LEU A C 1
ATOM 1617 O O . LEU A 1 197 ? 19.971 -2.401 -18.921 1.00 93.50 197 LEU A O 1
ATOM 1621 N N . LEU A 1 198 ? 18.873 -3.913 -17.691 1.00 94.50 198 LEU A N 1
ATOM 1622 C CA . LEU A 1 198 ? 18.031 -2.948 -16.985 1.00 94.50 198 LEU A CA 1
ATOM 1623 C C . LEU A 1 198 ? 18.619 -2.653 -15.604 1.00 94.50 198 LEU A C 1
ATOM 1625 O O . LEU A 1 198 ? 18.899 -3.590 -14.846 1.00 94.50 198 LEU A O 1
ATOM 1629 N N . ASN A 1 199 ? 18.743 -1.382 -15.215 1.00 93.25 199 ASN A N 1
ATOM 1630 C CA . ASN A 1 199 ? 19.078 -1.062 -13.830 1.00 93.25 199 ASN A CA 1
ATOM 1631 C C . ASN A 1 199 ? 17.817 -1.083 -12.975 1.00 93.25 199 ASN A C 1
ATOM 1633 O O . ASN A 1 199 ? 16.763 -0.561 -13.335 1.00 93.25 199 ASN A O 1
ATOM 1637 N N . ARG A 1 200 ? 17.920 -1.633 -11.764 1.00 90.00 200 ARG A N 1
ATOM 1638 C CA . ARG A 1 200 ? 16.793 -1.652 -10.827 1.00 90.00 200 ARG A CA 1
ATOM 1639 C C . ARG A 1 200 ? 16.302 -0.247 -10.459 1.00 90.00 200 ARG A C 1
ATOM 1641 O O . ARG A 1 200 ? 15.135 -0.102 -10.094 1.00 90.00 200 ARG A O 1
ATOM 1648 N N . ASN A 1 201 ? 17.154 0.769 -10.535 1.00 88.50 201 ASN A N 1
ATOM 1649 C CA . ASN A 1 201 ? 16.767 2.150 -10.246 1.00 88.50 201 ASN A CA 1
ATOM 1650 C C . ASN A 1 201 ? 15.879 2.764 -11.335 1.00 88.50 201 ASN A C 1
ATOM 1652 O O . ASN A 1 201 ? 15.147 3.696 -11.022 1.00 88.50 201 ASN A O 1
ATOM 1656 N N . ASP A 1 202 ? 15.865 2.192 -12.541 1.00 88.69 202 ASP A N 1
ATOM 1657 C CA . ASP A 1 202 ? 15.026 2.658 -13.651 1.00 88.69 202 ASP A CA 1
ATOM 1658 C C . ASP A 1 202 ? 13.565 2.208 -13.478 1.00 88.69 202 ASP A C 1
ATOM 1660 O O . ASP A 1 202 ? 12.641 2.817 -14.005 1.00 88.69 202 ASP A O 1
ATOM 1664 N N . VAL A 1 203 ? 13.334 1.161 -12.678 1.00 89.12 203 VAL A N 1
ATOM 1665 C CA . VAL A 1 203 ? 12.013 0.569 -12.391 1.00 89.12 203 VAL A CA 1
ATOM 1666 C C . VAL A 1 203 ? 11.733 0.513 -10.882 1.00 89.12 203 VAL A C 1
ATOM 1668 O O . VAL A 1 203 ? 11.530 -0.566 -10.298 1.00 89.12 203 VAL A O 1
ATOM 1671 N N . PRO A 1 204 ? 11.760 1.670 -10.190 1.00 86.88 204 PRO A N 1
ATOM 1672 C CA . PRO A 1 204 ? 11.637 1.751 -8.742 1.00 86.88 204 PRO A CA 1
ATOM 1673 C C . PRO A 1 204 ? 10.323 1.172 -8.210 1.00 86.88 204 PRO A C 1
ATOM 1675 O O . PRO A 1 204 ? 10.320 0.560 -7.134 1.00 86.88 204 PRO A O 1
ATOM 1678 N N . GLU A 1 205 ? 9.247 1.294 -8.979 1.00 87.06 205 GLU A N 1
ATOM 1679 C CA . GLU A 1 205 ? 7.887 0.855 -8.681 1.00 87.06 205 GLU A CA 1
ATOM 1680 C C . GLU A 1 205 ? 7.707 -0.669 -8.694 1.00 87.06 205 GLU A C 1
ATOM 1682 O O . GLU A 1 205 ? 6.801 -1.190 -8.036 1.00 87.06 205 GLU A O 1
ATOM 1687 N N . MET A 1 206 ? 8.576 -1.407 -9.396 1.00 88.62 206 MET A N 1
ATOM 1688 C CA . MET A 1 206 ? 8.427 -2.852 -9.562 1.00 88.62 206 MET A CA 1
ATOM 1689 C C . MET A 1 206 ? 9.095 -3.647 -8.429 1.00 88.62 206 MET A C 1
ATOM 1691 O O . MET A 1 206 ? 10.229 -3.398 -8.006 1.00 88.62 206 MET A O 1
ATOM 1695 N N . LYS A 1 207 ? 8.398 -4.661 -7.920 1.00 90.50 207 LYS A N 1
ATOM 1696 C CA . LYS A 1 207 ? 8.905 -5.641 -6.959 1.00 90.50 207 LYS A CA 1
ATOM 1697 C C . LYS A 1 207 ? 9.670 -6.747 -7.682 1.00 90.50 207 LYS A C 1
ATOM 1699 O O . LYS A 1 207 ? 9.187 -7.313 -8.654 1.00 90.50 207 LYS A O 1
ATOM 1704 N N . ILE A 1 208 ? 10.828 -7.110 -7.149 1.00 90.81 208 ILE A N 1
ATOM 1705 C CA . ILE A 1 208 ? 11.625 -8.218 -7.677 1.00 90.81 208 ILE A CA 1
ATOM 1706 C C . ILE A 1 208 ? 11.158 -9.513 -7.021 1.00 90.81 208 ILE A C 1
ATOM 1708 O O . ILE A 1 208 ? 11.043 -9.599 -5.795 1.00 90.81 208 ILE A O 1
ATOM 1712 N N . GLU A 1 209 ? 10.870 -10.512 -7.843 1.00 93.31 209 GLU A N 1
ATOM 1713 C CA . GLU A 1 209 ? 10.510 -11.858 -7.424 1.00 93.31 209 GLU A CA 1
ATOM 1714 C C . GLU A 1 209 ? 11.569 -12.828 -7.946 1.00 93.31 209 GLU A C 1
ATOM 1716 O O . GLU A 1 209 ? 11.626 -13.117 -9.139 1.00 93.31 209 GLU A O 1
ATOM 1721 N N . ILE A 1 210 ? 12.428 -13.307 -7.045 1.00 91.38 210 ILE A N 1
ATOM 1722 C CA . ILE A 1 210 ? 13.471 -14.275 -7.385 1.00 91.38 210 ILE A CA 1
ATOM 1723 C C . ILE A 1 210 ? 12.830 -15.665 -7.406 1.00 91.38 210 ILE A C 1
ATOM 1725 O O . ILE A 1 210 ? 12.370 -16.166 -6.377 1.00 91.38 210 ILE A O 1
ATOM 1729 N N . ALA A 1 211 ? 12.768 -16.263 -8.591 1.00 87.75 211 ALA A N 1
ATOM 1730 C CA . ALA A 1 211 ? 12.403 -17.653 -8.780 1.00 87.75 211 ALA A CA 1
ATOM 1731 C C . ALA A 1 211 ? 13.462 -18.547 -8.121 1.00 87.75 211 ALA A C 1
ATOM 1733 O O . ALA A 1 211 ? 14.661 -18.290 -8.245 1.00 87.75 211 ALA A O 1
ATOM 1734 N N . ARG A 1 212 ? 12.986 -19.560 -7.396 1.00 75.19 212 ARG A N 1
ATOM 1735 C CA . ARG A 1 212 ? 13.829 -20.637 -6.875 1.00 75.19 212 ARG A CA 1
ATOM 1736 C C . ARG A 1 212 ? 14.220 -21.587 -7.993 1.00 75.19 212 ARG A C 1
ATOM 1738 O O . ARG A 1 212 ? 13.375 -21.767 -8.899 1.00 75.19 212 ARG A O 1
#

Radius of gyration: 24.38 Å; chains: 1; bounding box: 57×42×67 Å

Secondary structure (DSSP, 8-state):
--GGG--TT-EEEEEETTEEEEEEEEEEEEEEETTEEEEE-TTS-EEEEEGGG-BSSHHHHS-SHHHHHHHHHHHHHHHHHHHHTTS-HHHHHHHHTSSTT-EEEEETTEEEEES--SSS--EESSHHHHHHHHHHHHHHHHHHHHHHHHHT--EEEEE-TTS-EEEEEEEEEEGGGTEEEEEE--S-GGG--GGGEEEGGG-TTPEEEE--